Protein AF-X5P7L1-F1 (afdb_monomer)

Foldseek 3Di:
DDPPPPDPDCDLVNCVVPDPDPDDQLLSLLVVLLVVVLVVLVVQLPCWAAPDPPDPDTHTPDDDQVNLLSVLLSVQVCCLRVLQSNLLSLLSPQLCVVLVFPQDDPVLSVVLSVLSSVLSSLQSLLLVQPHPHDPVSLVSNLVSLLSNLVSLVSSLCRSVCSCPVVVVCCVVALLNVLSNQLSVLSNVLSVVRSVCSPNVNVVVCHPDCNVVLSVLSSVLRHRVSSVVSSCQVVVCVVVVHPHDPDSVVSVVVSVCSVVVSD

pLDDT: mean 95.03, std 10.91, range [36.88, 98.81]

Secondary structure (DSSP, 8-state):
-------S---HHHHHHT-SSSSPPHHHHHHHHHHHHHHHHHHHHT-EEESSSSSS-EEES--HHHHHHHHHHHHHHIIIIIIIIHHHHHHHHHHHHHHT---S-HHHHHHHHHHHHHHGGG-GGGGSTTSSS-HHHHHHHHHHHHHHHHHHHHHHHHHHHTTTT-TTHHHH-HHHHHHHHHHHHHHHHHHHHHHHTSHHHHHHHTTSHHHHHHHHIIIIIIIIHHHHHHHHHHHHHHTT-SS-S-HHHHHHHHHHHHHHH-

Solvent-accessible surface area (backbone atoms only — not comparable to full-atom values): 13832 Å² total; per-residue (Å²): 138,81,83,78,84,79,69,94,75,76,49,70,69,55,51,63,70,69,50,87,61,92,70,80,57,69,30,54,54,26,39,51,51,18,54,56,49,50,54,54,39,52,57,63,60,63,41,50,51,68,78,40,97,88,54,90,53,59,42,66,73,55,58,71,57,59,31,53,49,45,49,26,35,31,54,46,35,42,47,46,23,60,57,38,29,33,46,48,16,47,47,61,51,46,51,32,61,74,64,71,34,67,72,56,44,68,69,51,55,50,56,19,47,56,47,38,70,60,32,49,65,48,28,18,33,37,82,39,60,96,48,89,48,57,67,68,56,27,51,46,4,21,54,30,28,48,61,38,26,60,29,48,42,38,53,32,49,38,59,57,51,26,38,64,98,48,62,71,42,52,80,77,32,48,51,55,36,28,37,52,48,8,40,49,26,38,42,49,33,44,46,48,49,27,52,46,21,36,61,81,47,24,78,66,36,62,99,38,68,56,53,54,50,48,51,44,37,31,47,50,33,16,47,43,28,37,48,51,24,41,46,66,61,44,50,25,61,78,69,76,38,99,58,67,95,54,66,67,57,46,41,48,49,44,51,55,53,52,65,71,70,107

Sequence (262 aa):
MGRHDQRPDDAVGRLILKRKEPHIYVANWFYLSFIVTIAMLHVINNLSMPASFLGSKSYSAFSGVQDALTQWWYGHNAVGFFLTAGFLGMMYYFVPKQANRPVYSYRLSIVHFWAIIFLYIWAGPHHLHYTALPDWAQTLGMVFSIMLWMPSWGGMINGLMTLSGAWDKLRTDPIIRMMVMAIAFYGMSTFEGPMMSIKTVNSLSHYTDWTIGHVHSGALGWVGMISFGAIYFMVPRLWNRERLYSLRLVTWHFWLATLGIV

Nearest PDB structures (foldseek):
  6xkw-assembly1_n  TM=9.893E-01  e=9.886E-26  Rhodobacter capsulatus SB 1003
  3mk7-assembly3_G  TM=1.001E+00  e=2.418E-24  Stutzerimonas stutzeri
  8snh-assembly1_E  TM=9.955E-01  e=3.770E-24  Pseudomonas aeruginosa
  1fft-assembly2_F  TM=7.453E-01  e=4.294E-04  Escherichia coli
  8pw6-assembly1_n  TM=7.825E-01  e=8.048E-03  Mus musculus

Structure (mmCIF, N/CA/C/O backbone):
data_AF-X5P7L1-F1
#
_entry.id   AF-X5P7L1-F1
#
loop_
_atom_site.group_PDB
_atom_site.id
_atom_site.type_symbol
_atom_site.label_atom_id
_atom_site.label_alt_id
_atom_site.label_comp_id
_atom_site.label_asym_id
_atom_site.label_entity_id
_atom_site.label_seq_id
_atom_site.pdbx_PDB_ins_code
_atom_site.Cartn_x
_atom_site.Cartn_y
_atom_site.Cartn_z
_atom_site.occupancy
_atom_site.B_iso_or_equiv
_atom_site.auth_seq_id
_atom_site.auth_comp_id
_atom_site.auth_asym_id
_atom_site.auth_atom_id
_atom_site.pdbx_PDB_model_num
ATOM 1 N N . MET A 1 1 ? -31.320 -30.018 16.510 1.00 38.09 1 MET A N 1
ATOM 2 C CA . MET A 1 1 ? -29.922 -30.342 16.142 1.00 38.09 1 MET A CA 1
ATOM 3 C C . MET A 1 1 ? -29.737 -30.010 14.660 1.00 38.09 1 MET A C 1
ATOM 5 O O . MET A 1 1 ? -29.915 -30.866 13.808 1.00 38.09 1 MET A O 1
ATOM 9 N N . GLY A 1 2 ? -29.516 -28.735 14.328 1.00 36.88 2 GLY A N 1
ATOM 10 C CA . GLY A 1 2 ? -29.306 -28.303 12.942 1.00 36.88 2 GLY A CA 1
ATOM 11 C C . GLY A 1 2 ? -27.814 -28.293 12.641 1.00 36.88 2 GLY A C 1
ATOM 12 O O . GLY A 1 2 ? -27.107 -27.420 13.135 1.00 36.88 2 GLY A O 1
ATOM 13 N N . ARG A 1 3 ? -27.323 -29.280 11.885 1.00 41.91 3 ARG A N 1
ATOM 14 C CA . ARG A 1 3 ? -25.953 -29.266 11.357 1.00 41.91 3 ARG A CA 1
ATOM 15 C C . ARG A 1 3 ? -25.841 -28.098 10.376 1.00 41.91 3 ARG A C 1
ATOM 17 O O . ARG A 1 3 ? -26.341 -28.180 9.260 1.00 41.91 3 ARG A O 1
ATOM 24 N N . HIS A 1 4 ? -25.204 -27.012 10.805 1.00 45.00 4 HIS A N 1
ATOM 25 C CA . HIS A 1 4 ? -24.670 -26.023 9.880 1.00 45.00 4 HIS A CA 1
ATOM 26 C C . HIS A 1 4 ? -23.552 -26.697 9.082 1.00 45.00 4 HIS A C 1
ATOM 28 O O . HIS A 1 4 ? -22.494 -27.008 9.621 1.00 45.00 4 HIS A O 1
ATOM 34 N N . ASP A 1 5 ? -23.837 -26.952 7.809 1.00 42.31 5 ASP A N 1
ATOM 35 C CA . ASP A 1 5 ? -22.901 -27.393 6.778 1.00 42.31 5 ASP A CA 1
ATOM 36 C C . ASP A 1 5 ? -21.859 -26.278 6.551 1.00 42.31 5 ASP A C 1
ATOM 38 O O . ASP A 1 5 ? -21.996 -25.436 5.662 1.00 42.31 5 ASP A O 1
ATOM 42 N N . GLN A 1 6 ? -20.861 -26.186 7.437 1.00 44.69 6 GLN A N 1
ATOM 43 C CA . GLN A 1 6 ? -19.682 -25.342 7.250 1.00 44.69 6 GLN A CA 1
ATOM 44 C C . GLN A 1 6 ? -18.775 -26.033 6.232 1.00 44.69 6 GLN A C 1
ATOM 46 O O . GLN A 1 6 ? -17.893 -26.809 6.593 1.00 44.69 6 GLN A O 1
ATOM 51 N N . ARG A 1 7 ? -19.022 -25.786 4.943 1.00 50.12 7 ARG A N 1
ATOM 52 C CA . ARG A 1 7 ? -18.074 -26.194 3.901 1.00 50.12 7 ARG A CA 1
ATOM 53 C C . ARG A 1 7 ? -16.811 -25.328 3.976 1.00 50.12 7 ARG A C 1
ATOM 55 O O . ARG A 1 7 ? -16.951 -24.122 4.177 1.00 50.12 7 ARG A O 1
ATOM 62 N N . PRO A 1 8 ? -15.607 -25.890 3.768 1.00 45.25 8 PRO A N 1
ATOM 63 C CA . PRO A 1 8 ? -14.342 -25.189 4.011 1.00 45.25 8 PRO A CA 1
ATOM 64 C C . PRO A 1 8 ? -13.944 -24.156 2.935 1.00 45.25 8 PRO A C 1
ATOM 66 O O . PRO A 1 8 ? -12.885 -23.547 3.048 1.00 45.25 8 PRO A O 1
ATOM 69 N N . ASP A 1 9 ? -14.782 -23.909 1.920 1.00 46.66 9 ASP A N 1
ATOM 70 C CA . ASP A 1 9 ? -14.342 -23.303 0.650 1.00 46.66 9 ASP A CA 1
ATOM 71 C C . ASP A 1 9 ? -15.039 -21.968 0.322 1.00 46.66 9 ASP A C 1
ATOM 73 O O . ASP A 1 9 ? -15.341 -21.659 -0.837 1.00 46.66 9 ASP A O 1
ATOM 77 N N . ASP A 1 10 ? -15.369 -21.153 1.324 1.00 51.38 10 ASP A N 1
ATOM 78 C CA . ASP A 1 10 ? -16.004 -19.856 1.076 1.00 51.38 10 ASP A CA 1
ATOM 79 C C . ASP A 1 10 ? -14.951 -18.796 0.694 1.00 51.38 10 ASP A C 1
ATOM 81 O O . ASP A 1 10 ? -14.545 -17.953 1.492 1.00 51.38 10 ASP A O 1
ATOM 85 N N . ALA A 1 11 ? -14.520 -18.826 -0.571 1.00 66.81 11 ALA A N 1
ATOM 86 C CA . ALA A 1 11 ? -13.716 -17.767 -1.177 1.00 66.81 11 ALA A CA 1
ATOM 87 C C . ALA A 1 11 ? -14.389 -16.386 -1.012 1.00 66.81 11 ALA A C 1
ATOM 89 O O . ALA A 1 11 ? -15.618 -16.270 -1.054 1.00 66.81 11 ALA A O 1
ATOM 90 N N . VAL A 1 12 ? -13.591 -15.317 -0.890 1.00 75.06 12 VAL A N 1
ATOM 91 C CA . VAL A 1 12 ? -14.055 -13.934 -0.630 1.00 75.06 12 VAL A CA 1
ATOM 92 C C . VAL A 1 12 ? -15.189 -13.489 -1.569 1.00 75.06 12 VAL A C 1
ATOM 94 O O . VAL A 1 12 ? -16.154 -12.867 -1.125 1.00 75.06 12 VAL A O 1
ATOM 97 N N . GLY A 1 13 ? -15.143 -13.868 -2.851 1.00 67.94 13 GLY A N 1
ATOM 98 C CA . GLY A 1 13 ? -16.215 -13.566 -3.807 1.00 67.94 13 GLY A CA 1
ATOM 99 C C . GLY A 1 13 ? -17.566 -14.185 -3.424 1.00 67.94 13 GLY A C 1
ATOM 100 O O . GLY A 1 13 ? -18.604 -13.532 -3.516 1.00 67.94 13 GLY A O 1
ATOM 101 N N . ARG A 1 14 ? -17.568 -15.415 -2.900 1.00 75.00 14 ARG A N 1
ATOM 102 C CA . ARG A 1 14 ? -18.784 -16.111 -2.454 1.00 75.00 14 ARG A CA 1
ATOM 103 C C . ARG A 1 14 ? -19.369 -15.485 -1.189 1.00 75.00 14 ARG A C 1
ATOM 105 O O . ARG A 1 14 ? -20.590 -15.383 -1.077 1.00 75.00 14 ARG A O 1
ATOM 112 N N . LEU A 1 15 ? -18.514 -15.017 -0.277 1.00 79.00 15 LEU A N 1
ATOM 113 C CA . LEU A 1 15 ? -18.919 -14.245 0.904 1.00 79.00 15 LEU A CA 1
ATOM 114 C C . LEU A 1 15 ? -19.629 -12.938 0.513 1.00 79.00 15 LEU A C 1
ATOM 116 O O . LEU A 1 15 ? -20.666 -12.612 1.089 1.00 79.00 15 LEU A O 1
ATOM 120 N N . ILE A 1 16 ? -19.129 -12.225 -0.502 1.00 81.62 16 ILE A N 1
ATOM 121 C CA . ILE A 1 16 ? -19.756 -10.989 -1.008 1.00 81.62 16 ILE A CA 1
ATOM 122 C C . ILE A 1 16 ? -21.105 -11.272 -1.691 1.00 81.62 16 ILE A C 1
ATOM 124 O O . ILE A 1 16 ? -22.041 -10.478 -1.564 1.00 81.62 16 ILE A O 1
ATOM 128 N N . LEU A 1 17 ? -21.236 -12.398 -2.397 1.00 85.56 17 LEU A N 1
ATOM 129 C CA . LEU A 1 17 ? -22.487 -12.791 -3.058 1.00 85.56 17 LEU A CA 1
ATOM 130 C C . LEU A 1 17 ? -23.574 -13.222 -2.064 1.00 85.56 17 LEU A C 1
ATOM 132 O O . LEU A 1 17 ? -24.740 -12.901 -2.265 1.00 85.56 17 LEU A O 1
ATOM 136 N N . LYS A 1 18 ? -23.198 -13.895 -0.971 1.00 89.88 18 LYS A N 1
ATOM 137 C CA . LYS A 1 18 ? -24.114 -14.324 0.103 1.00 89.88 18 LYS A CA 1
ATOM 138 C C . LYS A 1 18 ? -24.379 -13.238 1.161 1.00 89.88 18 LYS A C 1
ATOM 140 O O . LYS A 1 18 ? -24.909 -13.541 2.232 1.00 89.88 18 LYS A O 1
ATOM 145 N N . ARG A 1 19 ? -23.967 -11.989 0.919 1.00 91.88 19 ARG A N 1
ATOM 146 C CA . ARG A 1 19 ? -24.128 -10.894 1.887 1.00 91.88 19 ARG A CA 1
ATOM 147 C C . ARG A 1 19 ? -25.607 -10.623 2.186 1.00 91.88 19 ARG A C 1
ATOM 149 O O . ARG A 1 19 ? -26.465 -10.806 1.330 1.00 91.88 19 ARG A O 1
ATOM 156 N N . LYS A 1 20 ? -25.883 -10.136 3.398 1.00 92.31 20 LYS A N 1
ATOM 157 C CA . LYS A 1 20 ? -27.229 -9.709 3.815 1.00 92.31 20 LYS A CA 1
ATOM 158 C C . LYS A 1 20 ? -27.522 -8.253 3.452 1.00 92.31 20 LYS A C 1
ATOM 160 O O . LYS A 1 20 ? -28.638 -7.932 3.072 1.00 92.31 20 LYS A O 1
ATOM 165 N N . GLU A 1 21 ? -26.512 -7.392 3.558 1.00 93.50 21 GLU A N 1
ATOM 166 C CA . GLU A 1 21 ? -26.641 -5.971 3.242 1.00 93.50 21 GLU A CA 1
ATOM 167 C C . GLU A 1 21 ? -26.580 -5.732 1.728 1.00 93.50 21 GLU A C 1
ATOM 169 O O . GLU A 1 21 ? -25.685 -6.265 1.065 1.00 93.50 21 GLU A O 1
ATOM 174 N N . PRO A 1 22 ? -27.465 -4.900 1.152 1.00 91.38 22 PRO A N 1
ATOM 175 C CA . PRO A 1 22 ? -27.462 -4.646 -0.286 1.00 91.38 22 PRO A CA 1
ATOM 176 C C . PRO A 1 22 ? -26.163 -3.968 -0.739 1.00 91.38 22 PRO A C 1
ATOM 178 O O . PRO A 1 22 ? -25.644 -4.281 -1.814 1.00 91.38 22 PRO A O 1
ATOM 181 N N . HIS A 1 23 ? -25.584 -3.107 0.103 1.00 93.00 23 HIS A N 1
ATOM 182 C CA . HIS A 1 23 ? -24.345 -2.392 -0.187 1.00 93.00 23 HIS A CA 1
ATOM 183 C C . HIS A 1 23 ? -23.100 -3.193 0.208 1.00 93.00 23 HIS A C 1
ATOM 185 O O . HIS A 1 23 ? -23.030 -3.809 1.269 1.00 93.00 23 HIS A O 1
ATOM 191 N N . ILE A 1 24 ? -22.077 -3.137 -0.645 1.00 95.38 24 ILE A N 1
ATOM 192 C CA . ILE A 1 24 ? -20.752 -3.687 -0.353 1.00 95.38 24 ILE A CA 1
ATOM 193 C C . ILE A 1 24 ? -19.923 -2.585 0.300 1.00 95.38 24 ILE A C 1
ATOM 195 O O . ILE A 1 24 ? -19.767 -1.508 -0.271 1.00 95.38 24 ILE A O 1
ATOM 199 N N . TYR A 1 25 ? -19.381 -2.862 1.483 1.00 96.69 25 TYR A N 1
ATOM 200 C CA . TYR A 1 25 ? -18.539 -1.912 2.201 1.00 96.69 25 TYR A CA 1
ATOM 201 C C . TYR A 1 25 ? -17.217 -1.641 1.465 1.00 96.69 25 TYR A C 1
ATOM 203 O O . TYR A 1 25 ? -16.644 -2.548 0.864 1.00 96.69 25 TYR A O 1
ATOM 211 N N . VAL A 1 26 ? -16.705 -0.411 1.570 1.00 96.94 26 VAL A N 1
ATOM 212 C CA . VAL A 1 26 ? -15.512 0.071 0.844 1.00 96.94 26 VAL A CA 1
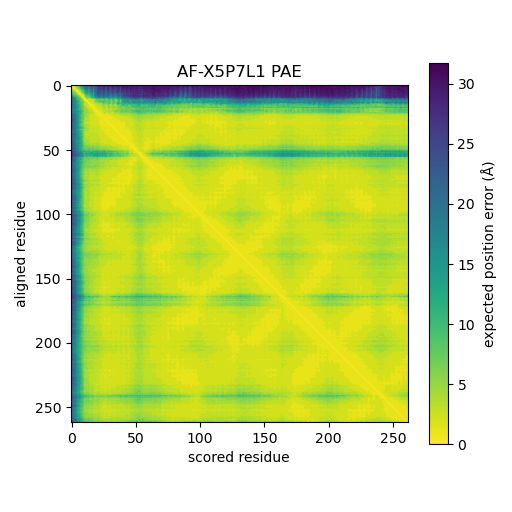ATOM 213 C C . VAL A 1 26 ? -14.278 -0.796 1.108 1.00 96.94 26 VAL A C 1
ATOM 215 O O . VAL A 1 26 ? -13.505 -1.049 0.188 1.00 96.94 26 VAL A O 1
ATOM 218 N N . ALA A 1 27 ? -14.117 -1.332 2.324 1.00 97.31 27 ALA A N 1
ATOM 219 C CA . ALA A 1 27 ? -13.021 -2.259 2.620 1.00 97.31 27 ALA A CA 1
ATOM 220 C C . ALA A 1 27 ? -12.995 -3.462 1.659 1.00 97.31 27 ALA A C 1
ATOM 222 O O . ALA A 1 27 ? -11.931 -3.889 1.219 1.00 97.31 27 ALA A O 1
ATOM 223 N N . ASN A 1 28 ? -14.169 -3.973 1.279 1.00 97.56 28 ASN A N 1
ATOM 224 C CA . ASN A 1 28 ? -14.283 -5.099 0.357 1.00 97.56 28 ASN A CA 1
ATOM 225 C C . ASN A 1 28 ? -14.001 -4.695 -1.091 1.00 97.56 28 ASN A C 1
ATOM 227 O O . ASN A 1 28 ? -13.605 -5.554 -1.871 1.00 97.56 28 ASN A O 1
ATOM 231 N N . TRP A 1 29 ? -14.169 -3.421 -1.463 1.00 97.88 29 TRP A N 1
ATOM 232 C CA . TRP A 1 29 ? -13.753 -2.936 -2.783 1.00 97.88 29 TRP A CA 1
ATOM 233 C C . TRP A 1 29 ? -12.235 -3.052 -2.918 1.00 97.88 29 TRP A C 1
ATOM 235 O O . TRP A 1 29 ? -11.736 -3.620 -3.888 1.00 97.88 29 TRP A O 1
ATOM 245 N N . PHE A 1 30 ? -11.513 -2.600 -1.891 1.00 98.31 30 PHE A N 1
ATOM 246 C CA . PHE A 1 30 ? -10.062 -2.718 -1.806 1.00 98.31 30 PHE A CA 1
ATOM 247 C C . PHE A 1 30 ? -9.591 -4.175 -1.774 1.00 98.31 30 PHE A C 1
ATOM 249 O O . PHE A 1 30 ? -8.719 -4.528 -2.562 1.00 98.31 30 PHE A O 1
ATOM 256 N N . TYR A 1 31 ? -10.193 -5.037 -0.943 1.00 97.75 31 TYR A N 1
ATOM 257 C CA . TYR A 1 31 ? -9.839 -6.462 -0.923 1.00 97.75 31 TYR A CA 1
ATOM 258 C C . TYR A 1 31 ? -10.113 -7.161 -2.257 1.00 97.75 31 TYR A C 1
ATOM 260 O O . TYR A 1 31 ? -9.279 -7.935 -2.717 1.00 97.75 31 TYR A O 1
ATOM 268 N N . LEU A 1 32 ? -11.254 -6.893 -2.898 1.00 96.56 32 LEU A N 1
ATOM 269 C CA . LEU A 1 32 ? -11.579 -7.502 -4.186 1.00 96.56 32 LEU A CA 1
ATOM 270 C C . LEU A 1 32 ? -10.598 -7.053 -5.272 1.00 96.56 32 LEU A C 1
ATOM 272 O O . LEU A 1 32 ? -10.100 -7.884 -6.028 1.00 96.56 32 LEU A O 1
ATOM 276 N N . SER A 1 33 ? -10.293 -5.755 -5.319 1.00 97.50 33 SER A N 1
ATOM 277 C CA . SER A 1 33 ? -9.323 -5.205 -6.263 1.00 97.50 33 SER A CA 1
ATOM 278 C C . SER A 1 33 ? -7.926 -5.786 -6.042 1.00 97.50 33 SER A C 1
ATOM 280 O O . SER A 1 33 ? -7.289 -6.223 -6.995 1.00 97.50 33 SER A O 1
ATOM 282 N N . PHE A 1 34 ? -7.493 -5.883 -4.783 1.00 96.31 34 PHE A N 1
ATOM 283 C CA . PHE A 1 34 ? -6.262 -6.563 -4.392 1.00 96.31 34 PHE A CA 1
ATOM 284 C C . PHE A 1 34 ? -6.200 -7.997 -4.941 1.00 96.31 34 PHE A C 1
ATOM 286 O O . PHE A 1 34 ? -5.245 -8.341 -5.635 1.00 96.31 34 PHE A O 1
ATOM 293 N N . ILE A 1 35 ? -7.222 -8.814 -4.667 1.00 96.94 35 ILE A N 1
ATOM 294 C CA . ILE A 1 35 ? -7.249 -10.234 -5.048 1.00 96.94 35 ILE A CA 1
ATOM 295 C C . ILE A 1 35 ? -7.179 -10.392 -6.569 1.00 96.94 35 ILE A C 1
ATOM 297 O O . ILE A 1 35 ? -6.364 -11.166 -7.072 1.00 96.94 35 ILE A O 1
ATOM 301 N N . VAL A 1 36 ? -8.026 -9.662 -7.300 1.00 96.88 36 VAL A N 1
ATOM 302 C CA . VAL A 1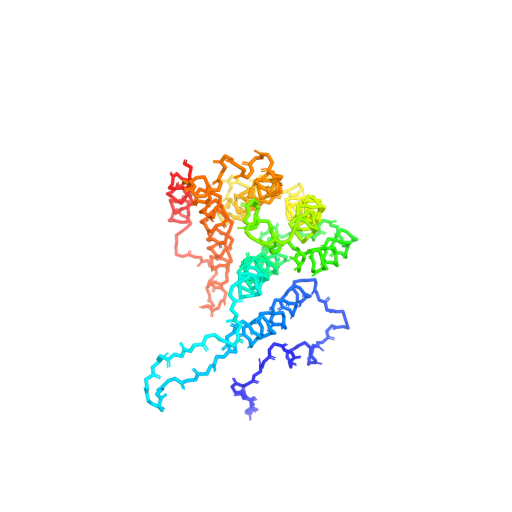 36 ? -8.120 -9.778 -8.763 1.00 96.88 36 VAL A CA 1
ATOM 303 C C . VAL A 1 36 ? -6.827 -9.319 -9.424 1.00 96.88 36 VAL A C 1
ATOM 305 O O . VAL A 1 36 ? -6.274 -10.038 -10.258 1.00 96.88 36 VAL A O 1
ATOM 308 N N . THR A 1 37 ? -6.319 -8.150 -9.036 1.00 98.00 37 THR A N 1
ATOM 309 C CA . THR A 1 37 ? -5.116 -7.602 -9.655 1.00 98.00 37 THR A CA 1
ATOM 310 C C . THR A 1 37 ? -3.904 -8.469 -9.345 1.00 98.00 37 THR A C 1
ATOM 312 O O . THR A 1 37 ? -3.182 -8.817 -10.269 1.00 98.00 37 THR A O 1
ATOM 315 N N . ILE A 1 38 ? -3.693 -8.905 -8.098 1.00 98.12 38 ILE A N 1
ATOM 316 C CA . ILE A 1 38 ? -2.534 -9.748 -7.759 1.00 98.12 38 ILE A CA 1
ATOM 317 C C . ILE A 1 38 ? -2.559 -11.080 -8.507 1.00 98.12 38 ILE A C 1
ATOM 319 O O . ILE A 1 38 ? -1.512 -11.512 -8.983 1.00 98.12 38 ILE A O 1
ATOM 323 N N . ALA A 1 39 ? -3.730 -11.699 -8.677 1.00 98.06 39 ALA A N 1
ATOM 324 C CA . ALA A 1 39 ? -3.846 -12.906 -9.489 1.00 98.06 39 ALA A CA 1
ATOM 325 C C . ALA A 1 39 ? -3.411 -12.655 -10.945 1.00 98.06 39 ALA A C 1
ATOM 327 O O . ALA A 1 39 ? -2.604 -13.411 -11.483 1.00 98.06 39 ALA A O 1
ATOM 328 N N . MET A 1 40 ? -3.886 -11.567 -11.560 1.00 98.12 40 MET A N 1
ATOM 329 C CA . MET A 1 40 ? -3.498 -11.176 -12.921 1.00 98.12 40 MET A CA 1
ATOM 330 C C . MET A 1 40 ? -1.991 -10.893 -13.030 1.00 98.12 40 MET A C 1
ATOM 332 O O . MET A 1 40 ? -1.328 -11.421 -13.922 1.00 98.12 40 MET A O 1
ATOM 336 N N . LEU A 1 41 ? -1.454 -10.080 -12.116 1.00 98.19 41 LEU A N 1
ATOM 337 C CA . LEU A 1 41 ? -0.039 -9.714 -12.069 1.00 98.19 41 LEU A CA 1
ATOM 338 C C . LEU A 1 41 ? 0.841 -10.961 -11.954 1.00 98.19 41 LEU A C 1
ATOM 340 O O . LEU A 1 41 ? 1.792 -11.115 -12.716 1.00 98.19 41 LEU A O 1
ATOM 344 N N . HIS A 1 42 ? 0.505 -11.854 -11.019 1.00 98.25 42 HIS A N 1
ATOM 345 C CA . HIS A 1 42 ? 1.262 -13.072 -10.760 1.00 98.25 42 HIS A CA 1
ATOM 346 C C . HIS A 1 42 ? 1.297 -13.991 -11.979 1.00 98.25 42 HIS A C 1
ATOM 348 O O . HIS A 1 42 ? 2.362 -14.481 -12.338 1.00 98.25 42 HIS A O 1
ATOM 354 N N . VAL A 1 43 ? 0.156 -14.191 -12.647 1.00 98.25 43 VAL A N 1
ATOM 355 C CA . VAL A 1 43 ? 0.097 -15.033 -13.850 1.00 98.25 43 VAL A CA 1
ATOM 356 C C . VAL A 1 43 ? 0.962 -14.456 -14.966 1.00 98.25 43 VAL A C 1
ATOM 358 O O . VAL A 1 43 ? 1.745 -15.195 -15.551 1.00 98.25 43 VAL A O 1
ATOM 361 N N . ILE A 1 44 ? 0.845 -13.156 -15.252 1.00 98.25 44 ILE A N 1
ATOM 362 C CA . ILE A 1 44 ? 1.545 -12.529 -16.382 1.00 98.25 44 ILE A CA 1
ATOM 363 C C . ILE A 1 44 ? 3.053 -12.468 -16.137 1.00 98.25 44 ILE A C 1
ATOM 365 O O . ILE A 1 44 ? 3.822 -12.867 -17.007 1.00 98.25 44 ILE A O 1
ATOM 369 N N . ASN A 1 45 ? 3.487 -12.006 -14.963 1.00 98.38 45 ASN A N 1
ATOM 370 C CA . ASN A 1 45 ? 4.912 -11.848 -14.671 1.00 98.38 45 ASN A CA 1
ATOM 371 C C . ASN A 1 45 ? 5.658 -13.183 -14.605 1.00 98.38 45 ASN A C 1
ATOM 373 O O . ASN A 1 45 ? 6.843 -13.249 -14.914 1.00 98.38 45 ASN A O 1
ATOM 377 N N . ASN A 1 46 ? 4.968 -14.251 -14.204 1.00 97.94 46 ASN A N 1
ATOM 378 C CA . ASN A 1 46 ? 5.583 -15.557 -14.001 1.00 97.94 46 ASN A CA 1
ATOM 379 C C . ASN A 1 46 ? 5.452 -16.480 -15.225 1.00 97.94 46 ASN A C 1
ATOM 381 O O . ASN A 1 46 ? 5.825 -17.656 -15.138 1.00 97.94 46 ASN A O 1
ATOM 385 N N . LEU A 1 47 ? 4.966 -15.970 -16.367 1.00 97.94 47 LEU A N 1
ATOM 386 C CA . LEU A 1 47 ? 5.034 -16.686 -17.640 1.00 97.94 47 LEU A CA 1
ATOM 387 C C . LEU A 1 47 ? 6.496 -17.023 -17.936 1.00 97.94 47 LEU A C 1
ATOM 389 O O . LEU A 1 47 ? 7.330 -16.148 -18.156 1.00 97.94 47 LEU A O 1
ATOM 393 N N . SER A 1 48 ? 6.815 -18.311 -17.900 1.00 97.19 48 SER A N 1
ATOM 394 C CA . SER A 1 48 ? 8.178 -18.796 -18.061 1.00 97.19 48 SER A CA 1
ATOM 395 C C . SER A 1 48 ? 8.184 -20.200 -18.650 1.00 97.19 48 SER A C 1
ATOM 397 O O . SER A 1 48 ? 7.259 -20.982 -18.433 1.00 97.19 48 SER A O 1
ATOM 399 N N . MET A 1 49 ? 9.234 -20.515 -19.406 1.00 96.88 49 MET A N 1
ATOM 400 C CA . MET A 1 49 ? 9.463 -21.842 -19.969 1.00 96.88 49 MET A CA 1
ATOM 401 C C . MET A 1 49 ? 10.278 -22.679 -18.976 1.00 96.88 49 MET A C 1
ATOM 403 O O . MET A 1 49 ? 11.426 -22.315 -18.687 1.00 96.88 49 MET A O 1
ATOM 407 N N . PRO A 1 50 ? 9.730 -23.782 -18.430 1.00 96.56 50 PRO A N 1
ATOM 408 C CA . PRO A 1 50 ? 10.474 -24.668 -17.542 1.00 96.56 50 PRO A CA 1
ATOM 409 C C . PRO A 1 50 ? 11.658 -25.304 -18.274 1.00 96.56 50 PRO A C 1
ATOM 411 O O . PRO A 1 50 ? 11.503 -25.860 -19.359 1.00 96.56 50 PRO A O 1
ATOM 414 N N . ALA A 1 51 ? 12.841 -25.248 -17.666 1.00 96.19 51 ALA A N 1
ATOM 415 C CA . ALA A 1 51 ? 14.052 -25.880 -18.193 1.00 96.19 51 ALA A CA 1
ATOM 416 C C . ALA A 1 51 ? 14.204 -27.341 -17.727 1.00 96.19 51 ALA A C 1
ATOM 418 O O . ALA A 1 51 ? 15.095 -28.055 -18.179 1.00 96.19 51 ALA A O 1
ATOM 419 N N . SER A 1 52 ? 13.363 -27.776 -16.786 1.00 94.00 52 SER A N 1
ATOM 420 C CA . SER A 1 52 ? 13.341 -29.123 -16.221 1.00 94.00 52 SER A CA 1
ATOM 421 C C . SER A 1 52 ? 11.914 -29.502 -15.828 1.00 94.00 52 SER A C 1
ATOM 423 O O . SER A 1 52 ? 11.141 -28.643 -15.414 1.00 94.00 52 SER A O 1
ATOM 425 N N . PHE A 1 53 ? 11.573 -30.790 -15.925 1.00 89.25 53 PHE A N 1
ATOM 426 C CA . PHE A 1 53 ? 10.258 -31.313 -15.532 1.00 89.25 53 PHE A CA 1
ATOM 427 C C . PHE A 1 53 ? 10.023 -31.301 -14.016 1.00 89.25 53 PHE A C 1
ATOM 429 O O . PHE A 1 53 ? 8.884 -31.183 -13.578 1.00 89.25 53 PHE A O 1
ATOM 436 N N . LEU A 1 54 ? 11.086 -31.451 -13.220 1.00 93.69 54 LEU A N 1
ATOM 437 C CA . LEU A 1 54 ? 11.004 -31.559 -11.755 1.00 93.69 54 LEU A CA 1
ATOM 438 C C . LEU A 1 54 ? 11.784 -30.454 -11.027 1.00 93.69 54 LEU A C 1
ATOM 440 O O . LEU A 1 54 ? 11.673 -30.320 -9.811 1.00 93.69 54 LEU A O 1
ATOM 444 N N . GLY A 1 55 ? 12.596 -29.679 -11.749 1.00 91.50 55 GLY A N 1
ATOM 445 C CA . GLY A 1 55 ? 13.340 -28.554 -11.189 1.00 91.50 55 GLY A CA 1
ATOM 446 C C . GLY A 1 55 ? 12.529 -27.259 -11.191 1.00 91.50 55 GLY A C 1
ATOM 447 O O . GLY A 1 55 ? 11.660 -27.058 -12.029 1.00 91.50 55 GLY A O 1
ATOM 448 N N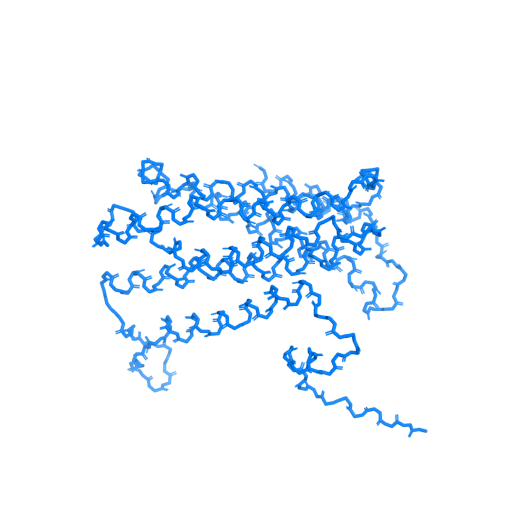 . SER A 1 56 ? 12.874 -26.331 -10.299 1.00 93.44 56 SER A N 1
ATOM 449 C CA . SER A 1 56 ? 12.296 -24.977 -10.269 1.00 93.44 56 SER A CA 1
ATOM 450 C C . SER A 1 56 ? 12.895 -24.028 -11.312 1.00 93.44 56 SER A C 1
ATOM 452 O O . SER A 1 56 ? 12.481 -22.874 -11.412 1.00 93.44 56 SER A O 1
ATOM 454 N N . LYS A 1 57 ? 13.899 -24.475 -12.079 1.00 95.56 57 LYS A N 1
ATOM 455 C CA . LYS A 1 57 ? 14.557 -23.629 -13.072 1.00 95.56 57 LYS A CA 1
ATOM 456 C C . LYS A 1 57 ? 13.631 -23.405 -14.267 1.00 95.56 57 LYS A C 1
ATOM 458 O O . LYS A 1 57 ? 13.298 -24.345 -14.985 1.00 95.56 57 LYS A O 1
ATOM 463 N N . SER A 1 58 ? 13.304 -22.147 -14.520 1.00 96.94 58 SER A N 1
ATOM 464 C CA . SER A 1 58 ? 12.626 -21.683 -15.727 1.00 96.94 58 SER A CA 1
ATOM 465 C C . SER A 1 58 ? 13.307 -20.427 -16.278 1.00 96.94 58 SER A C 1
ATOM 467 O O . SER A 1 58 ? 14.171 -19.829 -15.622 1.00 96.94 58 SER A O 1
ATOM 469 N N . TYR A 1 59 ? 12.948 -20.059 -17.505 1.00 97.25 59 TYR A N 1
ATOM 470 C CA . TYR A 1 59 ? 13.373 -18.822 -18.160 1.00 97.25 59 TYR A CA 1
ATOM 471 C C . TYR A 1 59 ? 12.149 -17.957 -18.452 1.00 97.25 59 TYR A C 1
ATOM 473 O O . TYR A 1 59 ? 11.146 -18.489 -18.927 1.00 97.25 59 TYR A O 1
ATOM 481 N N . SER A 1 60 ? 12.226 -16.655 -18.153 1.00 97.88 60 SER A N 1
ATOM 482 C CA . SER A 1 60 ? 11.136 -15.701 -18.412 1.00 97.88 60 SER A CA 1
ATOM 483 C C . SER A 1 60 ? 10.672 -15.786 -19.868 1.00 97.88 60 SER A C 1
ATOM 485 O O . SER A 1 60 ? 11.482 -15.978 -20.777 1.00 97.88 60 SER A O 1
ATOM 487 N N . ALA A 1 61 ? 9.364 -15.651 -20.088 1.00 97.44 61 ALA A N 1
ATOM 488 C CA . ALA A 1 61 ? 8.794 -15.514 -21.425 1.00 97.44 61 ALA A CA 1
ATOM 489 C C . ALA A 1 61 ? 9.174 -14.174 -22.084 1.00 97.44 61 ALA A C 1
ATOM 491 O O . ALA A 1 61 ? 9.040 -14.029 -23.299 1.00 97.44 61 ALA A O 1
ATOM 492 N N . PHE A 1 62 ? 9.650 -13.204 -21.299 1.00 97.75 62 PHE A N 1
ATOM 493 C CA . PHE A 1 62 ? 10.088 -11.891 -21.761 1.00 97.75 62 PHE A CA 1
ATOM 494 C C . PHE A 1 62 ? 11.619 -11.771 -21.701 1.00 97.75 62 PHE A C 1
ATOM 496 O O . PHE A 1 62 ? 12.305 -12.566 -21.062 1.00 97.75 62 PHE A O 1
ATOM 503 N N . SER A 1 63 ? 12.180 -10.759 -22.371 1.00 98.06 63 SER A N 1
ATOM 504 C CA . SER A 1 63 ? 13.609 -10.432 -22.254 1.00 98.06 63 SER A CA 1
ATOM 505 C C . SER A 1 63 ? 13.879 -8.926 -22.331 1.00 98.06 63 SER A C 1
ATOM 507 O O . SER A 1 63 ? 13.040 -8.139 -22.784 1.00 98.06 63 SER A O 1
ATOM 509 N N . GLY A 1 64 ? 15.063 -8.517 -21.864 1.00 98.06 64 GLY A N 1
ATOM 510 C CA . GLY A 1 64 ? 15.558 -7.145 -21.959 1.00 98.06 64 GLY A CA 1
ATOM 511 C C . GLY A 1 64 ? 14.586 -6.111 -21.386 1.00 98.06 64 GLY A C 1
ATOM 512 O O . GLY A 1 64 ? 14.093 -6.237 -20.269 1.00 98.06 64 GLY A O 1
ATOM 513 N N . VAL A 1 65 ? 14.303 -5.073 -22.170 1.00 98.06 65 VAL A N 1
ATOM 514 C CA . VAL A 1 65 ? 13.451 -3.950 -21.757 1.00 98.06 65 VAL A CA 1
ATOM 515 C C . VAL A 1 65 ? 11.997 -4.365 -21.500 1.00 98.06 65 VAL A C 1
ATOM 517 O O . VAL A 1 65 ? 11.347 -3.801 -20.622 1.00 98.06 65 VAL A O 1
ATOM 520 N N . GLN A 1 66 ? 11.482 -5.348 -22.243 1.00 98.12 66 GLN A N 1
ATOM 521 C CA . GLN A 1 66 ? 10.119 -5.845 -22.041 1.00 98.12 66 GLN A CA 1
ATOM 522 C C . GLN A 1 66 ? 10.012 -6.619 -20.728 1.00 98.12 66 GLN A C 1
ATOM 524 O O . GLN A 1 66 ? 9.059 -6.412 -19.987 1.00 98.12 66 GLN A O 1
ATOM 529 N N . ASP A 1 67 ? 11.014 -7.444 -20.412 1.00 98.50 67 ASP A N 1
ATOM 530 C CA . ASP A 1 67 ? 11.080 -8.149 -19.127 1.00 98.50 67 ASP A CA 1
ATOM 531 C C . ASP A 1 67 ? 11.189 -7.156 -17.971 1.00 98.50 67 ASP A C 1
ATOM 533 O O . ASP A 1 67 ? 10.426 -7.242 -17.019 1.00 98.50 67 ASP A O 1
ATOM 537 N N . ALA A 1 68 ? 12.040 -6.131 -18.099 1.00 98.56 68 ALA A N 1
ATOM 538 C CA . ALA A 1 68 ? 12.151 -5.069 -17.102 1.00 98.56 68 ALA A CA 1
ATOM 539 C C . ALA A 1 68 ? 10.814 -4.339 -16.871 1.00 98.56 68 ALA A C 1
ATOM 541 O O . ALA A 1 68 ? 10.430 -4.103 -15.722 1.00 98.56 68 ALA A O 1
ATOM 542 N N . LEU A 1 69 ? 10.092 -3.997 -17.945 1.00 98.56 69 LEU A N 1
ATOM 543 C CA . LEU A 1 69 ? 8.793 -3.333 -17.847 1.00 98.56 69 LEU A CA 1
ATOM 544 C C . LEU A 1 69 ? 7.747 -4.236 -17.188 1.00 98.56 69 LEU A C 1
ATOM 546 O O . LEU A 1 69 ? 7.069 -3.781 -16.270 1.00 98.56 69 LEU A O 1
ATOM 550 N N . THR A 1 70 ? 7.628 -5.497 -17.615 1.00 98.44 70 THR A N 1
ATOM 551 C CA . THR A 1 70 ? 6.702 -6.467 -17.008 1.00 98.44 70 THR A CA 1
ATOM 552 C C . THR A 1 70 ? 7.041 -6.698 -15.536 1.00 98.44 70 THR A C 1
ATOM 554 O O . THR A 1 70 ? 6.149 -6.648 -14.689 1.00 98.44 70 THR A O 1
ATOM 557 N N . GLN A 1 71 ? 8.332 -6.831 -15.220 1.00 98.69 71 GLN A N 1
ATOM 558 C CA . GLN A 1 71 ? 8.852 -7.025 -13.869 1.00 98.69 71 GLN A CA 1
ATOM 559 C C . GLN A 1 71 ? 8.494 -5.871 -12.939 1.00 98.69 71 GLN A C 1
ATOM 561 O O . GLN A 1 71 ? 8.095 -6.113 -11.802 1.00 98.69 71 GLN A O 1
ATOM 566 N N . TRP A 1 72 ? 8.620 -4.618 -13.379 1.00 98.69 72 TRP A N 1
ATOM 567 C CA . TRP A 1 72 ? 8.295 -3.472 -12.526 1.00 98.69 72 TRP A CA 1
ATOM 568 C C . TRP A 1 72 ? 6.834 -3.054 -12.579 1.00 98.69 72 TRP A C 1
ATOM 570 O O . TRP A 1 72 ? 6.328 -2.513 -11.596 1.00 98.69 72 TRP A O 1
ATOM 580 N N . TRP A 1 73 ? 6.119 -3.383 -13.653 1.00 98.69 73 TRP A N 1
ATOM 581 C CA . TRP A 1 73 ? 4.662 -3.390 -13.636 1.00 98.69 73 TRP A CA 1
ATOM 582 C C . TRP A 1 73 ? 4.148 -4.363 -12.569 1.00 98.69 73 TRP A C 1
ATOM 584 O O . TRP A 1 73 ? 3.328 -3.974 -11.741 1.00 98.69 73 TRP A O 1
ATOM 594 N N . TYR A 1 74 ? 4.691 -5.579 -12.497 1.00 98.75 74 TYR A N 1
ATOM 595 C CA . TYR A 1 74 ? 4.408 -6.519 -11.417 1.00 98.75 74 TYR A CA 1
ATOM 596 C C . TYR A 1 74 ? 4.872 -5.997 -10.058 1.00 98.75 74 TYR A C 1
ATOM 598 O O . TYR A 1 74 ? 4.067 -5.898 -9.141 1.00 98.75 74 TYR A O 1
ATOM 606 N N . GLY A 1 75 ? 6.149 -5.646 -9.915 1.00 98.25 75 GLY A N 1
ATOM 607 C CA . GLY A 1 75 ? 6.766 -5.312 -8.632 1.00 98.25 75 GLY A CA 1
ATOM 608 C C . GLY A 1 75 ? 6.120 -4.103 -7.964 1.00 98.25 75 GLY A C 1
ATOM 609 O O . GLY A 1 75 ? 5.793 -4.151 -6.776 1.00 98.25 75 GLY A O 1
ATOM 610 N N . HIS A 1 76 ? 5.850 -3.046 -8.733 1.00 98.56 76 HIS A N 1
ATOM 611 C CA . HIS A 1 76 ? 5.167 -1.873 -8.204 1.00 98.56 76 HIS A CA 1
ATOM 612 C C . HIS A 1 76 ? 3.709 -2.175 -7.848 1.00 98.56 76 HIS A C 1
ATOM 614 O O . HIS A 1 76 ? 3.234 -1.808 -6.776 1.00 98.56 76 HIS A O 1
ATOM 620 N N . ASN A 1 77 ? 2.982 -2.895 -8.703 1.00 98.50 77 ASN A N 1
ATOM 621 C CA . ASN A 1 77 ? 1.593 -3.221 -8.397 1.00 98.50 77 ASN A CA 1
ATOM 622 C C . ASN A 1 77 ? 1.458 -4.323 -7.336 1.00 98.50 77 ASN A C 1
ATOM 624 O O . ASN A 1 77 ? 0.424 -4.402 -6.676 1.00 98.50 77 ASN A O 1
ATOM 628 N N . ALA A 1 78 ? 2.501 -5.110 -7.071 1.00 97.31 78 ALA A N 1
ATOM 629 C CA . ALA A 1 78 ? 2.565 -5.970 -5.901 1.00 97.31 78 ALA A CA 1
ATOM 630 C C . ALA A 1 78 ? 2.517 -5.109 -4.634 1.00 97.31 78 ALA A C 1
ATOM 632 O O . ALA A 1 78 ? 1.635 -5.306 -3.802 1.00 97.31 78 ALA A O 1
ATOM 633 N N . VAL A 1 79 ? 3.357 -4.075 -4.511 1.00 97.06 79 VAL A N 1
ATOM 634 C CA . VAL A 1 79 ? 3.257 -3.158 -3.360 1.00 97.06 79 VAL A CA 1
ATOM 635 C C . VAL A 1 79 ? 1.963 -2.327 -3.385 1.00 97.06 79 VAL A C 1
ATOM 637 O O . VAL A 1 79 ? 1.359 -2.087 -2.340 1.00 97.06 79 VAL A O 1
ATOM 640 N N . GLY A 1 80 ? 1.457 -1.967 -4.563 1.00 97.69 80 GLY A N 1
ATOM 641 C CA . GLY A 1 80 ? 0.225 -1.191 -4.715 1.00 97.69 80 GLY A CA 1
ATOM 642 C C . GLY A 1 80 ? -1.060 -1.911 -4.357 1.00 97.69 80 GLY A C 1
ATOM 643 O O . GLY A 1 80 ? -1.943 -1.354 -3.708 1.00 97.69 80 GLY A O 1
ATOM 644 N N . PHE A 1 81 ? -1.182 -3.173 -4.736 1.00 98.19 81 PHE A N 1
ATOM 645 C CA . PHE A 1 81 ? -2.399 -3.935 -4.505 1.00 98.19 81 PHE A CA 1
ATOM 646 C C . PHE A 1 81 ? -2.264 -4.830 -3.277 1.00 98.19 81 PHE A C 1
ATOM 648 O O . PHE A 1 81 ? -3.162 -4.838 -2.435 1.00 98.19 81 PHE A O 1
ATOM 655 N N . PHE A 1 82 ? -1.133 -5.521 -3.118 1.00 97.56 82 PHE A N 1
ATOM 656 C CA . PHE A 1 82 ? -0.894 -6.376 -1.956 1.00 97.56 82 PHE A CA 1
ATOM 657 C C . PHE A 1 82 ? -0.664 -5.546 -0.695 1.00 97.56 82 PHE A C 1
ATOM 659 O O . PHE A 1 82 ? -1.367 -5.748 0.288 1.00 97.56 82 PHE A O 1
ATOM 666 N N . LEU A 1 83 ? 0.283 -4.600 -0.722 1.00 98.25 83 LEU A N 1
ATOM 667 C CA . LEU A 1 83 ? 0.723 -3.862 0.474 1.00 98.25 83 LEU A CA 1
ATOM 668 C C . LEU A 1 83 ? 0.009 -2.521 0.690 1.00 98.25 83 LEU A C 1
ATOM 670 O O . LEU A 1 83 ? 0.033 -1.987 1.797 1.00 98.25 83 LEU A O 1
ATOM 674 N N . THR A 1 84 ? -0.670 -1.984 -0.325 1.00 98.44 84 THR A N 1
ATOM 675 C CA . THR A 1 84 ? -1.454 -0.749 -0.195 1.00 98.44 84 THR A CA 1
ATOM 676 C C . THR A 1 84 ? -2.949 -1.030 -0.239 1.00 98.44 84 THR A C 1
ATOM 678 O O . THR A 1 84 ? -3.606 -0.848 0.780 1.00 98.44 84 THR A O 1
ATOM 681 N N . ALA A 1 85 ? -3.512 -1.518 -1.350 1.00 98.19 85 ALA A N 1
ATOM 682 C CA . ALA A 1 85 ? -4.959 -1.727 -1.457 1.00 98.19 85 ALA A CA 1
ATOM 683 C C . ALA A 1 85 ? -5.487 -2.696 -0.385 1.00 98.19 85 ALA A C 1
ATOM 685 O O . ALA A 1 85 ? -6.390 -2.332 0.367 1.00 98.19 85 ALA A O 1
ATOM 686 N N . GLY A 1 86 ? -4.886 -3.879 -0.227 1.00 97.62 86 GLY A N 1
ATOM 687 C CA . GLY A 1 86 ? -5.289 -4.832 0.817 1.00 97.62 86 GLY A CA 1
ATOM 688 C C . GLY A 1 86 ? -5.255 -4.230 2.231 1.00 97.62 86 GLY A C 1
ATOM 689 O O . GLY A 1 86 ? -6.181 -4.417 3.023 1.00 97.62 86 GLY A O 1
ATOM 690 N N . PHE A 1 87 ? -4.239 -3.417 2.523 1.00 98.62 87 PHE A N 1
ATOM 691 C CA . PHE A 1 87 ? -4.040 -2.794 3.835 1.00 98.62 87 PHE A CA 1
ATOM 692 C C . PHE A 1 87 ? -4.914 -1.549 4.038 1.00 98.62 87 PHE A C 1
ATOM 694 O O . PHE A 1 87 ? -5.335 -1.271 5.160 1.00 98.62 87 PHE A O 1
ATOM 701 N N . LEU A 1 88 ? -5.303 -0.851 2.969 1.00 98.75 88 LEU A N 1
ATOM 702 C CA . LEU A 1 88 ? -6.377 0.141 3.009 1.00 98.75 88 LEU A CA 1
ATOM 703 C C . LEU A 1 88 ? -7.711 -0.535 3.337 1.00 98.75 88 LEU A C 1
ATOM 705 O O . LEU A 1 88 ? -8.476 -0.001 4.137 1.00 98.75 88 LEU A O 1
ATOM 709 N N . GLY A 1 89 ? -7.973 -1.732 2.800 1.00 98.38 89 GLY A N 1
ATOM 710 C CA . GLY A 1 89 ? -9.118 -2.556 3.200 1.00 98.38 89 GLY A CA 1
ATOM 711 C C . GLY A 1 89 ? -9.118 -2.855 4.703 1.00 98.38 89 GLY A C 1
ATOM 712 O O . GLY A 1 89 ? -10.132 -2.6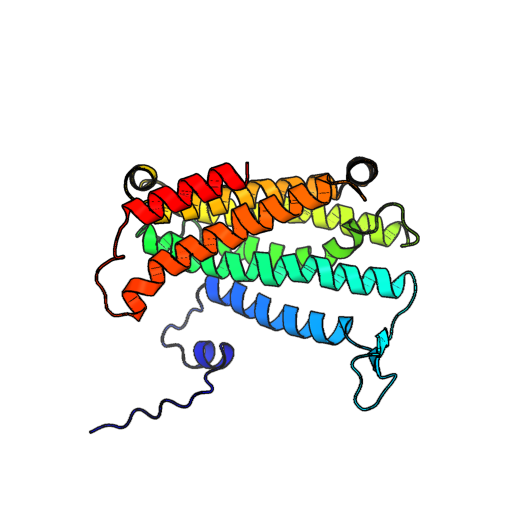80 5.384 1.00 98.38 89 GLY A O 1
ATOM 713 N N . MET A 1 90 ? -7.954 -3.219 5.243 1.00 98.50 90 MET A N 1
ATOM 714 C CA . MET A 1 90 ? -7.744 -3.408 6.679 1.00 98.50 90 MET A CA 1
ATOM 715 C C . MET A 1 90 ? -8.019 -2.118 7.467 1.00 98.50 90 MET A C 1
ATOM 717 O O . MET A 1 90 ? -8.852 -2.118 8.377 1.00 98.50 90 MET A O 1
ATOM 721 N N . MET A 1 91 ? -7.408 -0.998 7.080 1.00 98.62 91 MET A N 1
ATOM 722 C CA . MET A 1 91 ? -7.629 0.314 7.696 1.00 98.62 91 MET A CA 1
ATOM 723 C C . MET A 1 91 ? -9.115 0.694 7.716 1.00 98.62 91 MET A C 1
ATOM 725 O O . MET A 1 91 ? -9.640 1.054 8.770 1.00 98.62 91 MET A O 1
ATOM 729 N N . TYR A 1 92 ? -9.813 0.549 6.586 1.00 98.62 92 TYR A N 1
ATOM 730 C CA . TYR A 1 92 ? -11.232 0.885 6.462 1.00 98.62 92 TYR A CA 1
ATOM 731 C C . TYR A 1 92 ? -12.137 0.078 7.387 1.00 98.62 92 TYR A C 1
ATOM 733 O O . TYR A 1 92 ? -13.217 0.552 7.738 1.00 98.62 92 TYR A O 1
ATOM 741 N N . TYR A 1 93 ? -11.743 -1.129 7.781 1.00 98.56 93 TYR A N 1
ATOM 742 C CA . TYR A 1 93 ? -12.509 -1.906 8.748 1.00 98.56 93 TYR A CA 1
ATOM 743 C C . TYR A 1 93 ? -12.097 -1.591 10.188 1.00 98.56 93 TYR A C 1
ATOM 745 O O . TYR A 1 93 ? -12.943 -1.268 11.025 1.00 98.56 93 TYR A O 1
ATOM 753 N N . PHE A 1 94 ? -10.802 -1.680 10.489 1.00 98.62 94 PHE A N 1
ATOM 754 C CA . PHE A 1 94 ? -10.324 -1.689 11.868 1.00 98.62 94 PHE A CA 1
ATOM 755 C C . PHE A 1 94 ? -10.245 -0.297 12.498 1.00 98.62 94 PHE A C 1
ATOM 757 O O . PHE A 1 94 ? -10.551 -0.174 13.684 1.00 98.62 94 PHE A O 1
ATOM 764 N N . VAL A 1 95 ? -9.925 0.753 11.734 1.00 98.50 95 VAL A N 1
ATOM 765 C CA . VAL A 1 95 ? -9.821 2.117 12.283 1.00 98.50 95 VAL A CA 1
ATOM 766 C C . VAL A 1 95 ? -11.175 2.633 12.775 1.00 98.50 95 VAL A C 1
ATOM 768 O O . VAL A 1 95 ? -11.272 2.958 13.960 1.00 98.50 95 VAL A O 1
ATOM 771 N N . PRO A 1 96 ? -12.256 2.637 11.967 1.00 98.31 96 PRO A N 1
ATOM 772 C CA . PRO A 1 96 ? -13.568 3.075 12.445 1.00 98.31 96 PRO A CA 1
ATOM 773 C C . PRO A 1 96 ? -14.088 2.198 13.589 1.00 98.31 96 PRO A C 1
ATOM 775 O O . PRO A 1 96 ? -14.700 2.701 14.535 1.00 98.31 96 PRO A O 1
ATOM 778 N N . LYS A 1 97 ? -13.817 0.884 13.542 1.00 97.88 97 LYS A N 1
ATOM 779 C CA . LYS A 1 97 ? -14.264 -0.061 14.573 1.00 97.88 97 LYS A CA 1
ATOM 780 C C . LYS A 1 97 ? -13.573 0.136 15.913 1.00 97.88 97 LYS A C 1
ATOM 782 O O . LYS A 1 97 ? -14.264 0.127 16.928 1.00 97.88 97 LYS A O 1
ATOM 787 N N . GLN A 1 98 ? -12.257 0.325 15.937 1.00 97.50 98 GLN A N 1
ATOM 788 C CA . GLN A 1 98 ? -11.546 0.595 17.186 1.00 97.50 98 GLN A CA 1
ATOM 789 C C . GLN A 1 98 ? -11.842 2.015 17.689 1.00 97.50 98 GLN A C 1
ATOM 791 O O . GLN A 1 98 ? -12.043 2.235 18.886 1.00 97.50 98 GLN A O 1
ATOM 796 N N . ALA A 1 99 ? -11.956 2.984 16.775 1.00 97.31 99 ALA A N 1
ATOM 797 C CA . ALA A 1 99 ? -12.301 4.358 17.125 1.00 97.31 99 ALA A CA 1
ATOM 798 C C . ALA A 1 99 ? -13.748 4.486 17.621 1.00 97.31 99 ALA A C 1
ATOM 800 O O . ALA A 1 99 ? -14.056 5.427 18.354 1.00 97.31 99 ALA A O 1
ATOM 801 N N . ASN A 1 100 ? -14.624 3.540 17.273 1.00 96.75 100 ASN A N 1
ATOM 802 C CA . ASN A 1 100 ? -16.073 3.645 17.428 1.00 96.75 100 ASN A CA 1
ATOM 803 C C . ASN A 1 100 ? -16.609 4.959 16.832 1.00 96.75 100 ASN A C 1
ATOM 805 O O . ASN A 1 100 ? -17.326 5.723 17.484 1.00 96.75 100 ASN A O 1
ATOM 809 N N . ARG A 1 101 ? -16.185 5.253 15.600 1.00 96.69 101 ARG A N 1
ATOM 810 C CA . ARG A 1 101 ? -16.578 6.444 14.839 1.00 96.69 101 ARG A CA 1
ATOM 811 C C . ARG A 1 101 ? -17.022 6.025 13.440 1.00 96.69 101 ARG A C 1
ATOM 813 O O . ARG A 1 101 ? -16.511 5.030 12.924 1.00 96.69 101 ARG A O 1
ATOM 820 N N . PRO A 1 102 ? -17.967 6.746 12.817 1.00 96.25 102 PRO A N 1
ATOM 821 C CA . PRO A 1 102 ? -18.257 6.540 11.407 1.00 96.25 102 PRO A CA 1
ATOM 822 C C . PRO A 1 102 ? -17.038 6.932 10.564 1.00 96.25 102 PRO A C 1
ATOM 824 O O . PRO A 1 102 ? -16.290 7.835 10.936 1.00 96.25 102 PRO A O 1
ATOM 827 N N . VAL A 1 103 ? -16.863 6.271 9.416 1.00 97.50 103 VAL A N 1
ATOM 828 C CA . VAL A 1 103 ? -15.884 6.698 8.406 1.00 97.50 103 VAL A CA 1
ATOM 829 C C . VAL A 1 103 ? -16.149 8.155 8.043 1.00 97.50 103 VAL A C 1
ATOM 831 O O . VAL A 1 103 ? -17.298 8.531 7.813 1.00 97.50 103 VAL A O 1
ATOM 834 N N . TYR A 1 104 ? -15.086 8.952 7.972 1.00 97.56 104 TYR A N 1
ATOM 835 C CA . TYR A 1 104 ? -15.177 10.392 7.757 1.00 97.56 104 TYR A CA 1
ATOM 836 C C . TYR A 1 104 ? -15.928 10.781 6.476 1.00 97.56 104 TYR A C 1
ATOM 838 O O . TYR A 1 104 ? -16.899 11.533 6.542 1.00 97.56 104 TYR A O 1
ATOM 846 N N . SER A 1 105 ? -15.496 10.295 5.307 1.00 97.88 105 SER A N 1
ATOM 847 C CA . SER A 1 105 ? -16.090 10.714 4.032 1.00 97.88 105 SER A CA 1
ATOM 848 C C . SER A 1 105 ? -16.260 9.558 3.059 1.00 97.88 105 SER A C 1
ATOM 850 O O . SER A 1 105 ? -15.305 9.070 2.455 1.00 97.88 105 SER A O 1
ATOM 852 N N . TYR A 1 106 ? -17.516 9.175 2.828 1.00 96.44 106 TYR A N 1
ATOM 853 C CA . TYR A 1 106 ? -17.863 8.176 1.817 1.00 96.44 106 TYR A CA 1
ATOM 854 C C . TYR A 1 106 ? -17.573 8.655 0.384 1.00 96.44 106 TYR A C 1
ATOM 856 O O . TYR A 1 106 ? -17.138 7.878 -0.460 1.00 96.44 106 TYR A O 1
ATOM 864 N N . ARG A 1 107 ? -17.751 9.952 0.093 1.00 97.88 107 ARG A N 1
ATOM 865 C CA . ARG A 1 107 ? -17.409 10.506 -1.231 1.00 97.88 107 ARG A CA 1
ATOM 866 C C . ARG A 1 107 ? -15.912 10.406 -1.496 1.00 97.88 107 ARG A C 1
ATOM 868 O O . ARG A 1 107 ? -15.515 10.001 -2.585 1.00 97.88 107 ARG A O 1
ATOM 875 N N . LEU A 1 108 ? -15.096 10.707 -0.483 1.00 97.94 108 LEU A N 1
ATOM 876 C CA . LEU A 1 108 ? -13.654 10.517 -0.574 1.00 97.94 108 LEU A CA 1
ATOM 877 C C . LEU A 1 108 ? -13.320 9.039 -0.776 1.00 97.94 108 LEU A C 1
ATOM 879 O O . LEU A 1 108 ? -12.485 8.753 -1.624 1.00 97.94 108 LEU A O 1
ATOM 883 N N . SER A 1 109 ? -14.021 8.122 -0.090 1.00 98.00 109 SER A N 1
ATOM 884 C CA . SER A 1 109 ? -13.901 6.671 -0.296 1.00 98.00 109 SER A CA 1
ATOM 885 C C . SER A 1 109 ? -14.149 6.229 -1.742 1.00 98.00 109 SER A C 1
ATOM 887 O O . SER A 1 109 ? -13.470 5.330 -2.221 1.00 98.00 109 SER A O 1
ATOM 889 N N . ILE A 1 110 ? -15.076 6.863 -2.461 1.00 98.06 110 ILE A N 1
ATOM 890 C CA . ILE A 1 110 ? -15.304 6.570 -3.883 1.00 98.06 110 ILE A CA 1
ATOM 891 C C . ILE A 1 110 ? -14.155 7.116 -4.732 1.00 98.06 110 ILE A C 1
ATOM 893 O O . ILE A 1 110 ? -13.546 6.366 -5.494 1.00 98.06 110 ILE A O 1
ATOM 897 N N . VAL A 1 111 ? -13.860 8.413 -4.598 1.00 98.19 111 VAL A N 1
ATOM 898 C CA . VAL A 1 111 ? -12.878 9.099 -5.452 1.00 98.19 111 VAL A CA 1
ATOM 899 C C . VAL A 1 111 ? -11.501 8.466 -5.306 1.00 98.19 111 VAL A C 1
ATOM 901 O O . VAL A 1 111 ? -10.875 8.117 -6.303 1.00 98.19 111 VAL A O 1
ATOM 904 N N . HIS A 1 112 ? -11.043 8.273 -4.070 1.00 98.31 112 HIS A N 1
ATOM 905 C CA . HIS A 1 112 ? -9.705 7.754 -3.838 1.00 98.31 112 HIS A CA 1
ATOM 906 C C . HIS A 1 112 ? -9.590 6.269 -4.212 1.00 98.31 112 HIS A C 1
ATOM 908 O O . HIS A 1 112 ? -8.542 5.866 -4.696 1.00 98.31 112 HIS A O 1
ATOM 914 N N . PHE A 1 113 ? -10.655 5.466 -4.069 1.00 98.62 113 PHE A N 1
ATOM 915 C CA . PHE A 1 113 ? -10.638 4.064 -4.485 1.00 98.62 113 PHE A CA 1
ATOM 916 C C . PHE A 1 113 ? -10.422 3.963 -5.994 1.00 98.62 113 PHE A C 1
ATOM 918 O O . PHE A 1 113 ? -9.433 3.383 -6.432 1.00 98.62 113 PHE A O 1
ATOM 925 N N . TRP A 1 114 ? -11.295 4.580 -6.792 1.00 98.50 114 TRP A N 1
ATOM 926 C CA . TRP A 1 114 ? -11.200 4.477 -8.249 1.00 98.50 114 TRP A CA 1
ATOM 927 C C . TRP A 1 114 ? -9.923 5.108 -8.797 1.00 98.50 114 TRP A C 1
ATOM 929 O O . TRP A 1 114 ? -9.296 4.537 -9.686 1.00 98.50 114 TRP A O 1
ATOM 939 N N . ALA A 1 115 ? -9.503 6.243 -8.235 1.00 98.19 115 ALA A N 1
ATOM 940 C CA . ALA A 1 115 ? -8.265 6.890 -8.640 1.00 98.19 115 ALA A CA 1
ATOM 941 C C . ALA A 1 115 ? -7.026 6.046 -8.290 1.00 98.19 115 ALA A C 1
ATOM 943 O O . ALA A 1 115 ? -6.181 5.868 -9.160 1.00 98.19 115 ALA A O 1
ATOM 944 N N . ILE A 1 116 ? -6.923 5.475 -7.077 1.00 97.19 116 ILE A N 1
ATOM 945 C CA . ILE A 1 116 ? -5.807 4.576 -6.721 1.00 97.19 116 ILE A CA 1
ATOM 946 C C . ILE A 1 116 ? -5.790 3.374 -7.664 1.00 97.19 116 ILE A C 1
ATOM 948 O O . ILE A 1 116 ? -4.773 3.138 -8.306 1.00 97.19 116 ILE A O 1
ATOM 952 N N . ILE A 1 117 ? -6.896 2.628 -7.770 1.00 96.69 117 ILE A N 1
ATOM 953 C CA . ILE A 1 117 ? -6.923 1.367 -8.528 1.00 96.69 117 ILE A CA 1
ATOM 954 C C . ILE A 1 117 ? -6.581 1.588 -10.010 1.00 96.69 117 ILE A C 1
ATOM 956 O O . ILE A 1 117 ? -5.926 0.742 -10.614 1.00 96.69 117 ILE A O 1
ATOM 960 N N . PHE A 1 118 ? -6.979 2.724 -10.589 1.00 97.94 118 PHE A N 1
ATOM 961 C CA . PHE A 1 118 ? -6.631 3.063 -11.966 1.00 97.94 118 PHE A CA 1
ATOM 962 C C . PHE A 1 118 ? -5.178 3.533 -12.118 1.00 97.94 118 PHE A C 1
ATOM 964 O O . PHE A 1 118 ? -4.465 3.041 -12.990 1.00 97.94 118 PHE A O 1
ATOM 971 N N . LEU A 1 119 ? -4.731 4.489 -11.296 1.00 97.75 119 LEU A N 1
ATOM 972 C CA . LEU A 1 119 ? -3.433 5.147 -11.483 1.00 97.75 119 LEU A CA 1
ATOM 973 C C . LEU A 1 119 ? -2.252 4.239 -11.118 1.00 97.75 119 LEU A C 1
ATOM 975 O O . LEU A 1 119 ? -1.230 4.299 -11.798 1.00 97.75 119 LEU A O 1
ATOM 979 N N . TYR A 1 120 ? -2.386 3.379 -10.100 1.00 96.75 120 TYR A N 1
ATOM 980 C CA . TYR A 1 120 ? -1.275 2.546 -9.608 1.00 96.75 120 TYR A CA 1
ATOM 981 C C . TYR A 1 120 ? -0.689 1.634 -10.697 1.00 96.75 120 TYR A C 1
ATOM 983 O O . TYR A 1 120 ? 0.524 1.443 -10.764 1.00 96.75 120 TYR A O 1
ATOM 991 N N . ILE A 1 121 ? -1.543 1.139 -11.603 1.00 97.56 121 ILE A N 1
ATOM 992 C CA . ILE A 1 121 ? -1.153 0.241 -12.700 1.00 97.56 121 ILE A CA 1
ATOM 993 C C . ILE A 1 121 ? -0.057 0.854 -13.584 1.00 97.56 121 ILE A C 1
ATOM 995 O O . ILE A 1 121 ? 0.799 0.128 -14.092 1.00 97.56 121 ILE A O 1
ATOM 999 N N . TRP A 1 122 ? -0.041 2.180 -13.722 1.00 98.44 122 TRP A N 1
ATOM 1000 C CA . TRP A 1 122 ? 0.856 2.916 -14.612 1.00 98.44 122 TRP A CA 1
ATOM 1001 C C . TRP A 1 122 ? 2.206 3.273 -13.999 1.00 98.44 122 TRP A C 1
ATOM 1003 O O . TRP A 1 122 ? 3.105 3.671 -14.732 1.00 98.44 122 TRP A O 1
ATOM 1013 N N . ALA A 1 123 ? 2.366 3.147 -12.685 1.00 98.12 123 ALA A N 1
ATOM 1014 C CA . ALA A 1 123 ? 3.532 3.672 -11.980 1.00 98.12 123 ALA A CA 1
ATOM 1015 C C . ALA A 1 123 ? 4.777 2.762 -12.062 1.00 98.12 123 ALA A C 1
ATOM 1017 O O . ALA A 1 123 ? 5.868 3.181 -11.696 1.00 98.12 123 ALA A O 1
ATOM 1018 N N . GLY A 1 124 ? 4.673 1.558 -12.639 1.00 98.31 124 GLY A N 1
ATOM 1019 C CA . GLY A 1 124 ? 5.804 0.630 -12.815 1.00 98.31 124 GLY A CA 1
ATOM 1020 C C . GLY A 1 124 ? 7.095 1.245 -13.398 1.00 98.31 124 GLY A C 1
ATOM 1021 O O . GLY A 1 124 ? 8.165 1.037 -12.823 1.00 98.31 124 GLY A O 1
ATOM 1022 N N . PRO A 1 125 ? 7.047 2.048 -14.481 1.00 98.75 125 PRO A N 1
ATOM 1023 C CA . PRO A 1 125 ? 8.240 2.628 -15.099 1.00 98.75 125 PRO A CA 1
ATOM 1024 C C . PRO A 1 125 ? 9.057 3.575 -14.211 1.00 98.75 125 PRO A C 1
ATOM 1026 O O . PRO A 1 125 ? 10.189 3.887 -14.579 1.00 98.75 125 PRO A O 1
ATOM 1029 N N . HIS A 1 126 ? 8.550 4.013 -13.051 1.00 98.62 126 HIS A N 1
ATOM 1030 C CA . HIS A 1 126 ? 9.336 4.854 -12.136 1.00 98.62 126 HIS A CA 1
ATOM 1031 C C . HIS A 1 126 ? 10.542 4.137 -11.499 1.00 98.62 126 HIS A C 1
ATOM 1033 O O . HIS A 1 126 ? 11.447 4.767 -10.961 1.00 98.62 126 HIS A O 1
ATOM 1039 N N . HIS A 1 127 ? 10.593 2.809 -11.620 1.00 98.69 127 HIS A N 1
ATOM 1040 C CA . HIS A 1 127 ? 11.724 1.980 -11.218 1.00 98.69 127 HIS A CA 1
ATOM 1041 C C . HIS A 1 127 ? 12.798 1.896 -12.310 1.00 98.69 127 HIS A C 1
ATOM 1043 O O . HIS A 1 127 ? 13.844 1.292 -12.098 1.00 98.69 127 HIS A O 1
ATOM 1049 N N . LEU A 1 128 ? 12.524 2.452 -13.491 1.00 98.62 128 LEU A N 1
ATOM 1050 C CA . LEU A 1 128 ? 13.304 2.267 -14.713 1.00 98.62 128 LEU A CA 1
ATOM 1051 C C . LEU A 1 128 ? 13.751 3.603 -15.319 1.00 98.62 128 LEU A C 1
ATOM 1053 O O . LEU A 1 128 ? 14.006 3.689 -16.524 1.00 98.62 128 LEU A O 1
ATOM 1057 N N . HIS A 1 129 ? 13.848 4.653 -14.504 1.00 98.69 129 HIS A N 1
ATOM 1058 C CA . HIS A 1 129 ? 14.344 5.947 -14.954 1.00 98.69 129 HIS A CA 1
ATOM 1059 C C . HIS A 1 129 ? 15.814 5.887 -15.362 1.00 98.69 129 HIS A C 1
ATOM 1061 O O . HIS A 1 129 ? 16.626 5.251 -14.699 1.00 98.69 129 HIS A O 1
ATOM 1067 N N . TYR A 1 130 ? 16.140 6.554 -16.471 1.00 98.31 130 TYR A N 1
ATOM 1068 C CA . TYR A 1 130 ? 17.485 6.578 -17.054 1.00 98.31 130 TYR A CA 1
ATOM 1069 C C . TYR A 1 130 ? 18.068 5.183 -17.346 1.00 98.31 130 TYR A C 1
ATOM 1071 O O . TYR A 1 130 ? 19.281 4.987 -17.342 1.00 98.31 130 TYR A O 1
ATOM 1079 N N . THR A 1 131 ? 17.197 4.213 -17.635 1.00 98.44 131 THR A N 1
ATOM 1080 C CA . THR A 1 131 ? 17.579 2.876 -18.112 1.00 98.44 131 THR A CA 1
ATOM 1081 C C . THR A 1 131 ? 17.368 2.755 -19.626 1.00 98.44 131 THR A C 1
ATOM 1083 O O . THR A 1 131 ? 17.001 3.718 -20.296 1.00 98.44 131 THR A O 1
ATOM 1086 N N . ALA A 1 132 ? 17.546 1.549 -20.176 1.00 98.25 132 ALA A N 1
ATOM 1087 C CA . ALA A 1 132 ? 17.225 1.237 -21.570 1.00 98.25 132 ALA A CA 1
ATOM 1088 C C . ALA A 1 132 ? 15.712 1.260 -21.896 1.00 98.25 132 ALA A C 1
ATOM 1090 O O . ALA A 1 132 ? 15.341 1.112 -23.062 1.00 98.25 132 ALA A O 1
ATOM 1091 N N . LEU A 1 133 ? 14.822 1.429 -20.905 1.00 98.44 133 LEU A N 1
ATOM 1092 C CA . LEU A 1 133 ? 13.389 1.611 -21.155 1.00 98.44 133 LEU A CA 1
ATOM 1093 C C . LEU A 1 133 ? 13.147 2.901 -21.967 1.00 98.44 133 LEU A C 1
ATOM 1095 O O . LEU A 1 133 ? 13.707 3.933 -21.609 1.00 98.44 133 LEU A O 1
ATOM 1099 N N . PRO A 1 134 ? 12.292 2.905 -23.009 1.00 98.44 134 PRO A N 1
ATOM 1100 C CA . PRO A 1 134 ? 12.007 4.103 -23.787 1.00 98.44 134 PRO A CA 1
ATOM 1101 C C . PRO A 1 134 ? 11.550 5.287 -22.936 1.00 98.44 134 PRO A C 1
ATOM 1103 O O . PRO A 1 134 ? 10.735 5.143 -22.020 1.00 98.44 134 PRO A O 1
ATOM 1106 N N . ASP A 1 135 ? 12.014 6.480 -23.301 1.00 98.50 135 ASP A N 1
ATOM 1107 C CA . ASP A 1 135 ? 11.757 7.705 -22.542 1.00 98.50 135 ASP A CA 1
ATOM 1108 C C . ASP A 1 135 ? 10.272 8.018 -22.350 1.00 98.50 135 ASP A C 1
ATOM 1110 O O . ASP A 1 135 ? 9.885 8.530 -21.298 1.00 98.50 135 ASP A O 1
ATOM 1114 N N . TRP A 1 136 ? 9.428 7.691 -23.333 1.00 98.50 136 TRP A N 1
ATOM 1115 C CA . TRP A 1 136 ? 7.982 7.897 -23.235 1.00 98.50 136 TRP A CA 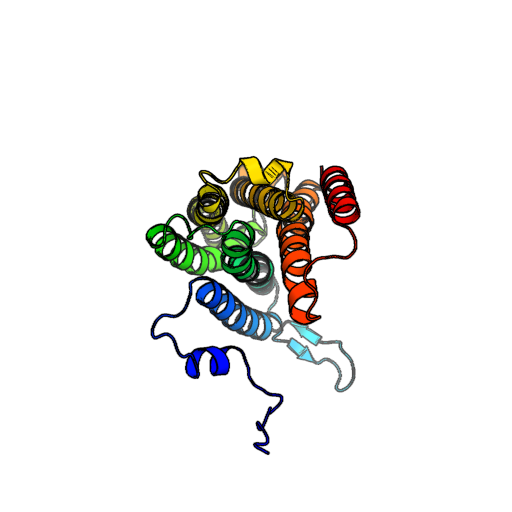1
ATOM 1116 C C . TRP A 1 136 ? 7.367 7.065 -22.103 1.00 98.50 136 TRP A C 1
ATOM 1118 O O . TRP A 1 136 ? 6.529 7.573 -21.361 1.00 98.50 136 TRP A O 1
ATOM 1128 N N . ALA A 1 137 ? 7.817 5.819 -21.923 1.00 98.38 137 ALA A N 1
ATOM 1129 C CA . ALA A 1 137 ? 7.305 4.921 -20.894 1.00 98.38 137 ALA A CA 1
ATOM 1130 C C . ALA A 1 137 ? 7.778 5.373 -19.511 1.00 98.38 137 ALA A C 1
ATOM 1132 O O . ALA A 1 137 ? 6.987 5.418 -18.571 1.00 98.38 137 ALA A O 1
ATOM 1133 N N . GLN A 1 138 ? 9.042 5.793 -19.403 1.00 98.62 138 GLN A N 1
ATOM 1134 C CA . GLN A 1 138 ? 9.565 6.393 -18.178 1.00 98.62 138 GLN A CA 1
ATOM 1135 C C . GLN A 1 138 ? 8.765 7.644 -17.779 1.00 98.62 138 GLN A C 1
ATOM 1137 O O . GLN A 1 138 ? 8.359 7.780 -16.629 1.00 98.62 138 GLN A O 1
ATOM 1142 N N . THR A 1 139 ? 8.522 8.558 -18.722 1.00 98.62 139 THR A N 1
ATOM 1143 C CA . THR A 1 139 ? 7.766 9.794 -18.462 1.00 98.62 139 THR A CA 1
ATOM 1144 C C . THR A 1 139 ? 6.322 9.495 -18.064 1.00 98.62 139 THR A C 1
ATOM 1146 O O . THR A 1 139 ? 5.798 10.144 -17.162 1.00 98.62 139 THR A O 1
ATOM 1149 N N . LEU A 1 140 ? 5.698 8.479 -18.668 1.00 98.31 140 LEU A N 1
ATOM 1150 C CA . LEU A 1 140 ? 4.370 8.018 -18.273 1.00 98.31 140 LEU A CA 1
ATOM 1151 C C . LEU A 1 140 ? 4.357 7.554 -16.809 1.00 98.31 140 LEU A C 1
ATOM 1153 O O . LEU A 1 140 ? 3.531 8.030 -16.035 1.00 98.31 140 LEU A O 1
ATOM 1157 N N . GLY A 1 141 ? 5.313 6.708 -16.411 1.00 98.50 141 GLY A N 1
ATOM 1158 C CA . GLY A 1 141 ? 5.442 6.267 -15.019 1.00 98.50 141 GLY A CA 1
ATOM 1159 C C . GLY A 1 141 ? 5.613 7.431 -14.046 1.00 98.50 141 GLY A C 1
ATOM 1160 O O . GLY A 1 141 ? 4.880 7.509 -13.069 1.00 98.50 141 GLY A O 1
ATOM 1161 N N . MET A 1 142 ? 6.492 8.389 -14.358 1.00 98.75 142 MET A N 1
ATOM 1162 C CA . MET A 1 142 ? 6.684 9.595 -13.540 1.00 98.75 142 MET A CA 1
ATOM 1163 C C . MET A 1 142 ? 5.384 10.400 -13.376 1.00 98.75 142 MET A C 1
ATOM 1165 O O . MET A 1 142 ? 5.002 10.743 -12.259 1.00 98.75 142 MET A O 1
ATOM 1169 N N . VAL A 1 143 ? 4.684 10.708 -14.474 1.00 98.75 143 VAL A N 1
ATOM 1170 C CA . VAL A 1 143 ? 3.458 11.528 -14.431 1.00 98.75 143 VAL A CA 1
ATOM 1171 C C . VAL A 1 143 ? 2.367 10.839 -13.613 1.00 98.75 143 VAL A C 1
ATOM 1173 O O . VAL A 1 143 ? 1.756 11.467 -12.746 1.00 98.75 143 VAL A O 1
ATOM 1176 N N . PHE A 1 144 ? 2.145 9.544 -13.844 1.00 98.56 144 PHE A N 1
ATOM 1177 C CA . PHE A 1 144 ? 1.138 8.792 -13.103 1.00 98.56 144 PHE A CA 1
ATOM 1178 C C . PHE A 1 144 ? 1.511 8.610 -11.627 1.00 98.56 144 PHE A C 1
ATOM 1180 O O . PHE A 1 144 ? 0.624 8.719 -10.782 1.00 98.56 144 PHE A O 1
ATOM 1187 N N . SER A 1 145 ? 2.792 8.434 -11.291 1.00 98.62 145 SER A N 1
ATOM 1188 C CA . SER A 1 145 ? 3.260 8.400 -9.898 1.00 98.62 145 SER A CA 1
ATOM 1189 C C . SER A 1 145 ? 3.046 9.735 -9.174 1.00 98.62 145 SER A C 1
ATOM 1191 O O . SER A 1 145 ? 2.617 9.742 -8.021 1.00 98.62 145 SER A O 1
ATOM 1193 N N . ILE A 1 146 ? 3.242 10.876 -9.846 1.00 98.56 146 ILE A N 1
ATOM 1194 C CA . ILE A 1 146 ? 2.915 12.197 -9.278 1.00 98.56 146 ILE A CA 1
ATOM 1195 C C . ILE A 1 146 ? 1.404 12.326 -9.044 1.00 98.56 146 ILE A C 1
ATOM 1197 O O . ILE A 1 146 ? 0.971 12.733 -7.966 1.00 98.56 146 ILE A O 1
ATOM 1201 N N . MET A 1 147 ? 0.583 11.943 -10.026 1.00 98.44 147 MET A N 1
ATOM 1202 C CA . MET A 1 147 ? -0.879 11.979 -9.895 1.00 98.44 147 MET A CA 1
ATOM 1203 C C . MET A 1 147 ? -1.394 11.041 -8.795 1.00 98.44 147 MET A C 1
ATOM 1205 O O . MET A 1 147 ? -2.387 11.357 -8.139 1.00 98.44 147 MET A O 1
ATOM 1209 N N . LEU A 1 148 ? -0.720 9.909 -8.577 1.00 97.94 148 LEU A N 1
ATOM 1210 C CA . LEU A 1 148 ? -1.050 8.902 -7.566 1.00 97.94 148 LEU A CA 1
ATOM 1211 C C . LEU A 1 148 ? -0.925 9.427 -6.126 1.00 97.94 148 LEU A C 1
ATOM 1213 O O . LEU A 1 148 ? -1.555 8.871 -5.219 1.00 97.94 148 LEU A O 1
ATOM 1217 N N . TRP A 1 149 ? -0.186 10.517 -5.909 1.00 98.25 149 TRP A N 1
ATOM 1218 C CA . TRP A 1 149 ? -0.025 11.137 -4.594 1.00 98.25 149 TRP A CA 1
ATOM 1219 C C . TRP A 1 149 ? -1.369 11.496 -3.941 1.00 98.25 149 TRP A C 1
ATOM 1221 O O . TRP A 1 149 ? -1.687 11.026 -2.846 1.00 98.25 149 TRP A O 1
ATOM 1231 N N . MET A 1 150 ? -2.196 12.285 -4.631 1.00 97.25 150 MET A N 1
ATOM 1232 C CA . MET A 1 150 ? -3.456 12.800 -4.085 1.00 97.25 150 MET A CA 1
ATOM 1233 C C . MET A 1 150 ? -4.456 11.711 -3.676 1.00 97.25 150 MET A C 1
ATOM 1235 O O . MET A 1 150 ? -4.982 11.776 -2.562 1.00 97.25 150 MET A O 1
ATOM 1239 N N . PRO A 1 151 ? -4.752 10.695 -4.505 1.00 97.69 151 PRO A N 1
ATOM 1240 C CA . PRO A 1 151 ? -5.672 9.645 -4.100 1.00 97.69 151 PRO A CA 1
ATOM 1241 C C . PRO A 1 151 ? -5.065 8.717 -3.038 1.00 97.69 151 PRO A C 1
ATOM 1243 O O . PRO A 1 151 ? -5.809 8.252 -2.173 1.00 97.69 151 PRO A O 1
ATOM 1246 N N . SER A 1 152 ? -3.739 8.534 -3.000 1.00 98.12 152 SER A N 1
ATOM 1247 C CA . SER A 1 152 ? -3.078 7.854 -1.874 1.00 98.12 152 SER A CA 1
ATOM 1248 C C . SER A 1 152 ? -3.321 8.602 -0.560 1.00 98.12 152 SER A C 1
ATOM 1250 O O . SER A 1 152 ? -3.858 8.043 0.399 1.00 98.12 152 SER A O 1
ATOM 1252 N N . TRP A 1 153 ? -3.084 9.914 -0.539 1.00 98.56 153 TRP A N 1
ATOM 1253 C CA . TRP A 1 153 ? -3.414 10.756 0.614 1.00 98.56 153 TRP A CA 1
ATOM 1254 C C . TRP A 1 153 ? -4.910 10.803 0.926 1.00 98.56 153 TRP A C 1
ATOM 1256 O O . TRP A 1 153 ? -5.280 10.949 2.088 1.00 98.56 153 TRP A O 1
ATOM 1266 N N . GLY A 1 154 ? -5.785 10.582 -0.056 1.00 98.44 154 GLY A N 1
ATOM 1267 C CA . GLY A 1 154 ? -7.210 10.362 0.186 1.00 98.44 154 GLY A CA 1
ATOM 1268 C C . GLY A 1 154 ? -7.474 9.225 1.181 1.00 98.44 154 GLY A C 1
ATOM 1269 O O . GLY A 1 154 ? -8.337 9.366 2.047 1.00 98.44 154 GLY A O 1
ATOM 1270 N N . GLY A 1 155 ? -6.691 8.140 1.131 1.00 97.81 155 GLY A N 1
ATOM 1271 C CA . GLY A 1 155 ? -6.740 7.059 2.122 1.00 97.81 155 GLY A CA 1
ATOM 1272 C C . GLY A 1 155 ? -6.294 7.520 3.512 1.00 97.81 155 GLY A C 1
ATOM 1273 O O . GLY A 1 155 ? -7.012 7.303 4.490 1.00 97.81 155 GLY A O 1
ATOM 1274 N N . MET A 1 156 ? -5.161 8.230 3.582 1.00 98.38 156 MET A N 1
ATOM 1275 C CA . MET A 1 156 ? -4.628 8.794 4.829 1.00 98.38 156 MET A CA 1
ATOM 1276 C C . MET A 1 156 ? -5.638 9.736 5.494 1.00 98.38 156 MET A C 1
ATOM 1278 O O . MET A 1 156 ? -5.961 9.581 6.671 1.00 98.38 156 MET A O 1
ATOM 1282 N N . ILE A 1 157 ? -6.172 10.690 4.731 1.00 98.56 157 ILE A N 1
ATOM 1283 C CA . ILE A 1 157 ? -7.136 11.685 5.203 1.00 98.56 157 ILE A CA 1
ATOM 1284 C C . ILE A 1 157 ? -8.397 10.989 5.708 1.00 98.56 157 ILE A C 1
ATOM 1286 O O . ILE A 1 157 ? -8.864 11.312 6.796 1.00 98.56 157 ILE A O 1
ATOM 1290 N N . ASN A 1 158 ? -8.936 10.011 4.974 1.00 98.38 158 ASN A N 1
ATOM 1291 C CA . ASN A 1 158 ? -10.139 9.305 5.418 1.00 98.38 158 ASN A CA 1
ATOM 1292 C C . ASN A 1 158 ? -9.890 8.514 6.714 1.00 98.38 158 ASN A C 1
ATOM 1294 O O . ASN A 1 158 ? -10.723 8.535 7.621 1.00 98.38 158 ASN A O 1
ATOM 1298 N N . GLY A 1 159 ? -8.724 7.871 6.834 1.00 97.81 159 GLY A N 1
ATOM 1299 C CA . GLY A 1 159 ? -8.308 7.156 8.040 1.00 97.81 159 GLY A CA 1
ATOM 1300 C C . GLY A 1 159 ? -8.137 8.074 9.255 1.00 97.81 159 GLY A C 1
ATOM 1301 O O . GLY A 1 159 ? -8.755 7.836 10.293 1.00 97.81 159 GLY A O 1
ATOM 1302 N N . LEU A 1 160 ? -7.352 9.149 9.132 1.00 98.06 160 LEU A N 1
ATOM 1303 C CA . LEU A 1 160 ? -7.084 10.072 10.243 1.00 98.06 160 LEU A CA 1
ATOM 1304 C C . LEU A 1 160 ? -8.310 10.906 10.612 1.00 98.06 160 LEU A C 1
ATOM 1306 O O . LEU A 1 160 ? -8.633 11.031 11.790 1.00 98.06 160 LEU A O 1
ATOM 1310 N N . MET A 1 161 ? -9.045 11.440 9.634 1.00 98.25 161 MET A N 1
ATOM 1311 C CA . MET A 1 161 ? -10.218 12.270 9.925 1.00 98.25 161 MET A CA 1
ATOM 1312 C C . MET A 1 161 ? -11.378 11.463 10.514 1.00 98.25 161 MET A C 1
ATOM 1314 O O . MET A 1 161 ? -12.227 12.045 11.190 1.00 98.25 161 MET A O 1
ATOM 1318 N N . THR A 1 162 ? -11.393 10.133 10.361 1.00 98.00 162 THR A N 1
ATOM 1319 C CA . THR A 1 162 ? -12.324 9.249 11.091 1.00 98.00 162 THR A CA 1
ATOM 1320 C C . THR A 1 162 ? -12.129 9.348 12.613 1.00 98.00 162 THR A C 1
ATOM 1322 O O . THR A 1 162 ? -13.079 9.170 13.376 1.00 98.00 162 THR A O 1
ATOM 1325 N N . LEU A 1 163 ? -10.927 9.706 13.079 1.00 95.81 163 LEU A N 1
ATOM 1326 C CA . LEU A 1 163 ? -10.632 9.941 14.497 1.00 95.81 163 LEU A CA 1
ATOM 1327 C C . LEU A 1 163 ? -10.995 11.348 14.976 1.00 95.81 163 LEU A C 1
ATOM 1329 O O . LEU A 1 163 ? -10.817 11.643 16.158 1.00 95.81 163 LEU A O 1
ATOM 1333 N N . SER A 1 164 ? -11.527 12.223 14.116 1.00 92.75 164 SER A N 1
ATOM 1334 C CA . SER A 1 164 ? -11.935 13.573 14.520 1.00 92.75 164 SER A CA 1
ATOM 1335 C C . SER A 1 164 ? -12.913 13.504 15.690 1.00 92.75 164 SER A C 1
ATOM 1337 O O . SER A 1 164 ? -13.917 12.794 15.630 1.00 92.75 164 SER A O 1
ATOM 1339 N N . GLY A 1 165 ? -12.612 14.216 16.778 1.00 91.25 165 GLY A N 1
ATOM 1340 C CA . GLY A 1 165 ? -13.373 14.172 18.035 1.00 91.25 165 GLY A CA 1
ATOM 1341 C C . GLY A 1 165 ? -13.146 12.927 18.907 1.00 91.25 165 GLY A C 1
ATOM 1342 O O . GLY A 1 165 ? -13.833 12.779 19.908 1.00 91.25 165 GLY A O 1
ATOM 1343 N N . ALA A 1 166 ? -12.213 12.047 18.538 1.00 95.56 166 ALA A N 1
ATOM 1344 C CA . ALA A 1 166 ? -11.763 10.887 19.316 1.00 95.56 166 ALA A CA 1
ATOM 1345 C C . ALA A 1 166 ? -10.225 10.861 19.477 1.00 95.56 166 ALA A C 1
ATOM 1347 O O . ALA A 1 166 ? -9.634 9.816 19.749 1.00 95.56 166 ALA A O 1
ATOM 1348 N N . TRP A 1 167 ? -9.557 12.004 19.274 1.00 96.06 167 TRP A N 1
ATOM 1349 C CA . TRP A 1 167 ? -8.098 12.141 19.380 1.00 96.06 167 TRP A CA 1
ATOM 1350 C C . TRP A 1 167 ? -7.570 11.908 20.800 1.00 96.06 167 TRP A C 1
ATOM 1352 O O . TRP A 1 167 ? -6.413 11.529 20.977 1.00 96.06 167 TRP A O 1
ATOM 1362 N N . ASP A 1 168 ? -8.416 12.071 21.815 1.00 95.62 168 ASP A N 1
ATOM 1363 C CA . ASP A 1 168 ? -8.128 11.699 23.201 1.00 95.62 168 ASP A CA 1
ATOM 1364 C C . ASP A 1 168 ? -7.772 10.206 23.335 1.00 95.62 168 ASP A C 1
ATOM 1366 O O . ASP A 1 168 ? -6.885 9.853 24.122 1.00 95.62 168 ASP A O 1
ATOM 1370 N N . LYS A 1 169 ? -8.352 9.341 22.485 1.00 95.75 169 LYS A N 1
ATOM 1371 C CA . LYS A 1 169 ? -8.040 7.903 22.443 1.00 95.75 169 LYS A CA 1
ATOM 1372 C C . LYS A 1 169 ? -6.594 7.601 22.096 1.00 95.75 169 LYS A C 1
ATOM 1374 O O . LYS A 1 169 ? -6.090 6.553 22.484 1.00 95.75 169 LYS A O 1
ATOM 1379 N N . LEU A 1 170 ? -5.886 8.517 21.439 1.00 95.94 170 LEU A N 1
ATOM 1380 C CA . LEU A 1 170 ? -4.462 8.340 21.163 1.00 95.94 170 LEU A CA 1
ATOM 1381 C C . LEU A 1 170 ? -3.654 8.173 22.462 1.00 95.94 170 LEU A C 1
ATOM 1383 O O . LEU A 1 170 ? -2.664 7.440 22.504 1.00 95.94 170 LEU A O 1
ATOM 1387 N N . ARG A 1 171 ? -4.094 8.813 23.553 1.00 95.31 171 ARG A N 1
ATOM 1388 C CA . ARG A 1 171 ? -3.437 8.734 24.865 1.00 95.31 171 ARG A CA 1
ATOM 1389 C C . ARG A 1 171 ? -3.820 7.474 25.638 1.00 95.31 171 ARG A C 1
ATOM 1391 O O . ARG A 1 171 ? -2.985 6.959 26.376 1.00 95.31 171 ARG A O 1
ATOM 1398 N N . THR A 1 172 ? -5.033 6.961 25.452 1.00 96.19 172 THR A N 1
ATOM 1399 C CA . THR A 1 172 ? -5.591 5.874 26.273 1.00 96.19 172 THR A CA 1
ATOM 1400 C C . THR A 1 172 ? -5.542 4.502 25.604 1.00 96.19 172 THR A C 1
ATOM 1402 O O . THR A 1 172 ? -5.428 3.496 26.301 1.00 96.19 172 THR A O 1
ATOM 1405 N N . ASP A 1 173 ? -5.568 4.443 24.273 1.00 97.94 173 ASP A N 1
ATOM 1406 C CA . ASP A 1 173 ? -5.645 3.206 23.505 1.00 97.94 173 ASP A CA 1
ATOM 1407 C C . ASP A 1 173 ? -4.391 3.008 22.629 1.00 97.94 173 ASP A C 1
ATOM 1409 O O . ASP A 1 173 ? -4.226 3.676 21.600 1.00 97.94 173 ASP A O 1
ATOM 1413 N N . PRO A 1 174 ? -3.490 2.077 22.997 1.00 98.12 174 PRO A N 1
ATOM 1414 C CA . PRO A 1 174 ? -2.277 1.828 22.225 1.00 98.12 174 PRO A CA 1
ATOM 1415 C C . PRO A 1 174 ? -2.555 1.175 20.861 1.00 98.12 174 PRO A C 1
ATOM 1417 O O . PRO A 1 174 ? -1.717 1.283 19.968 1.00 98.12 174 PRO A O 1
ATOM 1420 N N . ILE A 1 175 ? -3.721 0.548 20.659 1.00 98.50 175 ILE A N 1
ATOM 1421 C CA . ILE A 1 175 ? -4.121 -0.006 19.357 1.00 98.50 175 ILE A CA 1
ATOM 1422 C C . ILE A 1 175 ? -4.438 1.141 18.391 1.00 98.50 175 ILE A C 1
ATOM 1424 O O . ILE A 1 175 ? -3.936 1.148 17.269 1.00 98.50 175 ILE A O 1
ATOM 1428 N N . ILE A 1 176 ? -5.200 2.149 18.837 1.00 98.38 176 ILE A N 1
ATOM 1429 C CA . ILE A 1 176 ? -5.431 3.376 18.051 1.00 98.38 176 ILE A CA 1
ATOM 1430 C C . ILE A 1 176 ? -4.113 4.080 17.760 1.00 98.38 176 ILE A C 1
ATOM 1432 O O . ILE A 1 176 ? -3.887 4.503 16.630 1.00 98.38 176 ILE A O 1
ATOM 1436 N N . ARG A 1 177 ? -3.223 4.164 18.751 1.00 98.19 177 ARG A N 1
ATOM 1437 C CA . ARG A 1 177 ? -1.897 4.765 18.574 1.00 98.19 177 ARG A CA 1
ATOM 1438 C C . ARG A 1 177 ? -1.091 4.079 17.469 1.00 98.19 177 ARG A C 1
ATOM 1440 O O . ARG A 1 177 ? -0.550 4.765 16.607 1.00 98.19 177 ARG A O 1
ATOM 1447 N N . MET A 1 178 ? -1.095 2.745 17.447 1.00 98.44 178 MET A N 1
ATOM 1448 C CA . MET A 1 178 ? -0.484 1.944 16.385 1.00 98.44 178 MET A CA 1
ATOM 1449 C C . MET A 1 178 ? -1.118 2.227 15.015 1.00 98.44 178 MET A C 1
ATOM 1451 O O . MET A 1 178 ? -0.401 2.485 14.055 1.00 98.44 178 MET A O 1
ATOM 1455 N N . MET A 1 179 ? -2.452 2.238 14.917 1.00 98.69 179 MET A N 1
ATOM 1456 C CA . MET A 1 179 ? -3.153 2.491 13.650 1.00 98.69 179 MET A CA 1
ATOM 1457 C C . MET A 1 179 ? -2.922 3.911 13.113 1.00 98.69 179 MET A C 1
ATOM 1459 O O . MET A 1 179 ? -2.761 4.090 11.910 1.00 98.69 179 MET A O 1
ATOM 1463 N N . VAL A 1 180 ? -2.888 4.920 13.988 1.00 98.56 180 VAL A N 1
ATOM 1464 C 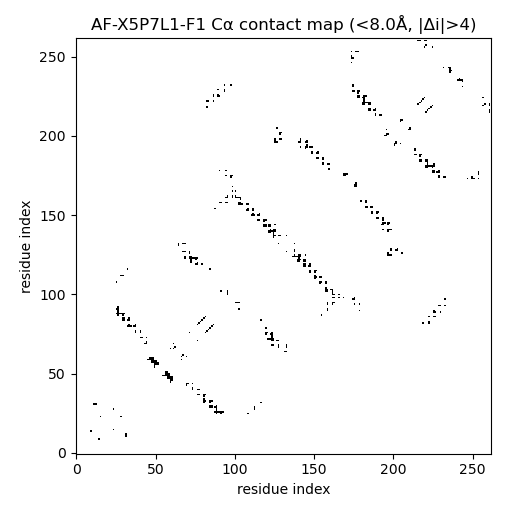CA . VAL A 1 180 ? -2.600 6.314 13.607 1.00 98.56 180 VAL A CA 1
ATOM 1465 C C . VAL A 1 180 ? -1.181 6.451 13.086 1.00 98.56 180 VAL A C 1
ATOM 1467 O O . VAL A 1 180 ? -0.983 7.064 12.040 1.00 98.56 180 VAL A O 1
ATOM 1470 N N . MET A 1 181 ? -0.209 5.857 13.782 1.00 98.38 181 MET A N 1
ATOM 1471 C CA . MET A 1 181 ? 1.179 5.866 13.327 1.00 98.38 181 MET A CA 1
ATOM 1472 C C . MET A 1 181 ? 1.324 5.135 11.989 1.00 98.38 181 MET A C 1
ATOM 1474 O O . MET A 1 181 ? 1.999 5.636 11.095 1.00 98.38 181 MET A O 1
ATOM 1478 N N . ALA A 1 182 ? 0.594 4.031 11.805 1.00 98.81 182 ALA A N 1
ATOM 1479 C CA . ALA A 1 182 ? 0.549 3.333 10.528 1.00 98.81 182 ALA A CA 1
ATOM 1480 C C . ALA A 1 182 ? 0.101 4.243 9.384 1.00 98.81 182 ALA A C 1
ATOM 1482 O O . ALA A 1 182 ? 0.751 4.321 8.342 1.00 98.81 182 ALA A O 1
ATOM 1483 N N . ILE A 1 183 ? -0.995 4.974 9.592 1.00 98.75 183 ILE A N 1
ATOM 1484 C CA . ILE A 1 183 ? -1.522 5.904 8.594 1.00 98.75 183 ILE A CA 1
ATOM 1485 C C . ILE A 1 183 ? -0.559 7.083 8.357 1.00 98.75 183 ILE A C 1
ATOM 1487 O O . ILE A 1 183 ? -0.463 7.572 7.231 1.00 98.75 183 ILE A O 1
ATOM 1491 N N . ALA A 1 184 ? 0.179 7.528 9.377 1.00 98.50 184 ALA A N 1
ATOM 1492 C CA . ALA A 1 184 ? 1.192 8.570 9.223 1.00 98.50 184 ALA A CA 1
ATOM 1493 C C . ALA A 1 184 ? 2.359 8.109 8.329 1.00 98.50 184 ALA A C 1
ATOM 1495 O O . ALA A 1 184 ? 2.703 8.808 7.376 1.00 98.50 184 ALA A O 1
ATOM 1496 N N . PHE A 1 185 ? 2.909 6.913 8.563 1.00 98.81 185 PHE A N 1
ATOM 1497 C CA . PHE A 1 185 ? 3.945 6.330 7.697 1.00 98.81 185 PHE A CA 1
ATOM 1498 C C . PHE A 1 185 ? 3.427 6.001 6.296 1.00 98.81 185 PHE A C 1
ATOM 1500 O O . PHE A 1 185 ? 4.159 6.150 5.317 1.00 98.81 185 PHE A O 1
ATOM 1507 N N . TYR A 1 186 ? 2.155 5.621 6.168 1.00 98.81 186 TYR A N 1
ATOM 1508 C CA . TYR A 1 186 ? 1.500 5.503 4.867 1.00 98.81 186 TYR A CA 1
ATOM 1509 C C . TYR A 1 186 ? 1.493 6.844 4.129 1.00 98.81 186 TYR A C 1
ATOM 1511 O O . TYR A 1 186 ? 1.927 6.916 2.984 1.00 98.81 186 TYR A O 1
ATOM 1519 N N . GLY A 1 187 ? 1.071 7.925 4.787 1.00 98.44 187 GLY A N 1
ATOM 1520 C CA . GLY A 1 187 ? 1.097 9.274 4.220 1.00 98.44 187 GLY A CA 1
ATOM 1521 C C . GLY A 1 187 ? 2.495 9.742 3.820 1.00 98.44 187 GLY A C 1
ATOM 1522 O O . GLY A 1 187 ? 2.671 10.283 2.730 1.00 98.44 187 GLY A O 1
ATOM 1523 N N . MET A 1 188 ? 3.488 9.494 4.678 1.00 98.44 188 MET A N 1
ATOM 1524 C CA . MET A 1 188 ? 4.892 9.826 4.427 1.00 98.44 188 MET A CA 1
ATOM 1525 C C . MET A 1 188 ? 5.441 9.058 3.219 1.00 98.44 188 MET A C 1
ATOM 1527 O O . MET A 1 188 ? 5.900 9.678 2.265 1.00 98.44 188 MET A O 1
ATOM 1531 N N . SER A 1 189 ? 5.344 7.726 3.216 1.00 98.25 189 SER A N 1
ATOM 1532 C CA . SER A 1 189 ? 5.863 6.893 2.120 1.00 98.25 189 SER A CA 1
ATOM 1533 C C . SER A 1 189 ? 5.118 7.134 0.802 1.00 98.25 189 SER A C 1
ATOM 1535 O O . SER A 1 189 ? 5.737 7.174 -0.258 1.00 98.25 189 SER A O 1
ATOM 1537 N N . THR A 1 190 ? 3.807 7.393 0.839 1.00 98.44 190 THR A N 1
ATOM 1538 C CA . THR A 1 190 ? 3.027 7.752 -0.364 1.00 98.44 190 THR A CA 1
ATOM 1539 C C . THR A 1 190 ? 3.178 9.205 -0.809 1.00 98.44 190 THR A C 1
ATOM 1541 O O . THR A 1 190 ? 2.622 9.581 -1.839 1.00 98.44 190 THR A O 1
ATOM 1544 N N . PHE A 1 191 ? 3.944 10.015 -0.080 1.00 98.50 191 PHE A N 1
ATOM 1545 C CA . PHE A 1 191 ? 4.474 11.292 -0.558 1.00 98.50 191 PHE A CA 1
ATOM 1546 C C . PHE A 1 191 ? 5.903 11.135 -1.093 1.00 98.50 191 PHE A C 1
ATOM 1548 O O . PHE A 1 191 ? 6.217 11.612 -2.183 1.00 98.50 191 PHE A O 1
ATOM 1555 N N . GLU A 1 192 ? 6.751 10.415 -0.360 1.00 98.50 192 GLU A N 1
ATOM 1556 C CA . GLU A 1 192 ? 8.132 10.135 -0.751 1.00 98.50 192 GLU A CA 1
ATOM 1557 C C . GLU A 1 192 ? 8.216 9.378 -2.084 1.00 98.50 192 GLU A C 1
ATOM 1559 O O . GLU A 1 192 ? 9.014 9.748 -2.939 1.00 98.50 192 GLU A O 1
ATOM 1564 N N . GLY A 1 193 ? 7.361 8.375 -2.308 1.00 98.31 193 GLY A N 1
ATOM 1565 C CA . GLY A 1 193 ? 7.318 7.613 -3.561 1.00 98.31 193 GLY A CA 1
ATOM 1566 C C . GLY A 1 193 ? 7.135 8.505 -4.800 1.00 98.31 193 GLY A C 1
ATOM 1567 O O . GLY A 1 193 ? 7.992 8.488 -5.684 1.00 98.31 193 GLY A O 1
ATOM 1568 N N . PRO A 1 194 ? 6.080 9.341 -4.867 1.00 98.44 194 PRO A N 1
ATOM 1569 C CA . PRO A 1 194 ? 5.919 10.343 -5.920 1.00 98.44 194 PRO A CA 1
ATOM 1570 C C . PRO A 1 194 ? 7.123 11.278 -6.084 1.00 98.44 194 PRO A C 1
ATOM 1572 O O . PRO A 1 194 ? 7.520 11.552 -7.215 1.00 98.44 194 PRO A O 1
ATOM 1575 N N . MET A 1 195 ? 7.760 11.715 -4.993 1.00 98.62 195 MET A N 1
ATOM 1576 C CA . MET A 1 195 ? 8.981 12.525 -5.080 1.00 98.62 195 MET A CA 1
ATOM 1577 C C . MET A 1 195 ? 10.134 11.748 -5.726 1.00 98.62 195 MET A C 1
ATOM 1579 O O . MET A 1 195 ? 10.770 12.254 -6.648 1.00 98.62 195 MET A O 1
ATOM 1583 N N . MET A 1 196 ? 10.367 10.501 -5.310 1.00 98.62 196 MET A N 1
ATOM 1584 C CA . MET A 1 196 ? 11.391 9.613 -5.874 1.00 98.62 196 MET A CA 1
ATOM 1585 C C . MET A 1 196 ? 11.087 9.161 -7.309 1.00 98.62 196 MET A C 1
ATOM 1587 O O . MET A 1 196 ? 11.997 8.712 -8.003 1.00 98.62 196 MET A O 1
ATOM 1591 N N . SER A 1 197 ? 9.840 9.293 -7.768 1.00 98.38 197 SER A N 1
ATOM 1592 C CA . SER A 1 197 ? 9.439 9.034 -9.158 1.00 98.38 197 SER A CA 1
ATOM 1593 C C . SER A 1 197 ? 9.745 10.193 -10.113 1.00 98.38 197 SER A C 1
ATOM 1595 O O . SER A 1 197 ? 9.626 10.057 -11.327 1.00 98.38 197 SER A O 1
ATOM 1597 N N . ILE A 1 198 ? 10.143 11.360 -9.598 1.00 98.75 198 ILE A N 1
ATOM 1598 C CA . ILE A 1 198 ? 10.612 12.461 -10.439 1.00 98.75 198 ILE A CA 1
ATOM 1599 C C . ILE A 1 198 ? 11.999 12.085 -10.949 1.00 98.75 198 ILE A C 1
ATOM 1601 O O . ILE A 1 198 ? 12.900 11.884 -10.139 1.00 98.75 198 ILE A O 1
ATOM 1605 N N . LYS A 1 199 ? 12.198 12.049 -12.275 1.00 98.56 199 LYS A N 1
ATOM 1606 C CA . LYS A 1 199 ? 13.471 11.647 -12.905 1.00 98.56 199 LYS A CA 1
ATOM 1607 C C . LYS A 1 199 ? 14.701 12.261 -12.207 1.00 98.56 199 LYS A C 1
ATOM 1609 O O . LYS A 1 199 ? 15.579 11.524 -11.778 1.00 98.56 199 LYS A O 1
ATOM 1614 N N . THR A 1 200 ? 14.726 13.575 -11.980 1.00 98.44 200 THR A N 1
ATOM 1615 C CA . THR A 1 200 ? 15.848 14.269 -11.310 1.00 98.44 200 THR A CA 1
ATOM 1616 C C . THR A 1 200 ? 16.101 13.817 -9.866 1.00 98.44 200 THR A C 1
ATOM 1618 O O . THR A 1 200 ? 17.242 13.779 -9.416 1.00 98.44 200 THR A O 1
ATOM 1621 N N . VAL A 1 201 ? 15.059 13.463 -9.112 1.00 98.69 201 VAL A N 1
ATOM 1622 C CA . VAL A 1 201 ? 15.226 12.903 -7.760 1.00 98.69 201 VAL A CA 1
ATOM 1623 C C . VAL A 1 201 ? 15.693 11.453 -7.865 1.00 98.69 201 VAL A C 1
ATOM 1625 O O . VAL A 1 201 ? 16.605 11.040 -7.152 1.00 98.69 201 VAL A O 1
ATOM 1628 N N . ASN A 1 202 ? 15.124 10.699 -8.807 1.00 98.69 202 ASN A N 1
ATOM 1629 C CA . ASN A 1 202 ? 15.488 9.314 -9.059 1.00 98.69 202 ASN A CA 1
ATOM 1630 C C . ASN A 1 202 ? 16.959 9.160 -9.463 1.00 98.69 202 ASN A C 1
ATOM 1632 O O . ASN A 1 202 ? 17.607 8.231 -9.003 1.00 98.69 202 ASN A O 1
ATOM 1636 N N . SER A 1 203 ? 17.534 10.108 -10.214 1.00 98.06 203 SER A N 1
ATOM 1637 C CA . SER A 1 203 ? 18.971 10.084 -10.536 1.00 98.06 203 SER A CA 1
ATOM 1638 C C . SER A 1 203 ? 19.892 10.135 -9.310 1.00 98.06 203 SER A C 1
ATOM 1640 O O . SER A 1 203 ? 21.076 9.840 -9.440 1.00 98.06 203 SER A O 1
ATOM 1642 N N . LEU A 1 204 ? 19.364 10.500 -8.136 1.00 98.31 204 LEU A N 1
ATOM 1643 C CA . LEU A 1 204 ? 20.074 10.449 -6.858 1.00 98.31 204 LEU A CA 1
ATOM 1644 C C . LEU A 1 204 ? 19.650 9.254 -5.998 1.00 98.31 204 LEU A C 1
ATOM 1646 O O . LEU A 1 204 ? 20.482 8.680 -5.306 1.00 98.31 204 LEU A O 1
ATOM 1650 N N . SER A 1 205 ? 18.364 8.897 -5.999 1.00 98.62 205 SER A N 1
ATOM 1651 C CA . SER A 1 205 ? 17.837 7.852 -5.114 1.00 98.62 205 SER A CA 1
ATOM 1652 C C . SER A 1 205 ? 18.018 6.431 -5.657 1.00 98.62 205 SER A C 1
ATOM 1654 O O . SER A 1 205 ? 18.095 5.475 -4.874 1.00 98.62 205 SER A O 1
ATOM 1656 N N . HIS A 1 206 ? 18.100 6.269 -6.978 1.00 98.38 206 HIS A N 1
ATOM 1657 C CA . HIS A 1 206 ? 18.209 4.970 -7.632 1.00 98.38 206 HIS A CA 1
ATOM 1658 C C . HIS A 1 206 ? 19.537 4.285 -7.290 1.00 98.38 206 HIS A C 1
ATOM 1660 O O . HIS A 1 206 ? 20.587 4.919 -7.271 1.00 98.38 206 HIS A O 1
ATOM 1666 N N . TYR A 1 207 ? 19.481 2.980 -7.004 1.00 98.19 207 TYR A N 1
ATOM 1667 C CA . TYR A 1 207 ? 20.617 2.172 -6.531 1.00 98.19 207 TYR A CA 1
ATOM 1668 C C . TYR A 1 207 ? 21.274 2.633 -5.217 1.00 98.19 207 TYR A C 1
ATOM 1670 O O . TYR A 1 207 ? 22.399 2.237 -4.922 1.00 98.19 207 TYR A O 1
ATOM 1678 N N . THR A 1 208 ? 20.571 3.415 -4.395 1.00 98.81 208 THR A N 1
ATOM 1679 C CA . THR A 1 208 ? 21.038 3.811 -3.056 1.00 98.81 208 THR A CA 1
ATOM 1680 C C . THR A 1 208 ? 20.166 3.223 -1.950 1.00 98.81 208 THR A C 1
ATOM 1682 O O . THR A 1 208 ? 19.031 2.791 -2.189 1.00 98.81 208 THR A O 1
ATOM 1685 N N . ASP A 1 209 ? 20.654 3.299 -0.711 1.00 98.69 209 ASP A N 1
ATOM 1686 C CA . ASP A 1 209 ? 19.886 2.934 0.484 1.00 98.69 209 ASP A CA 1
ATOM 1687 C C . ASP A 1 209 ? 18.635 3.797 0.694 1.00 98.69 209 ASP A C 1
ATOM 1689 O O . ASP A 1 209 ? 17.755 3.409 1.461 1.00 98.69 209 ASP A O 1
ATOM 1693 N N . TRP A 1 210 ? 18.471 4.912 -0.028 1.00 98.69 210 TRP A N 1
ATOM 1694 C CA . TRP A 1 210 ? 17.218 5.667 0.003 1.00 98.69 210 TRP A CA 1
ATOM 1695 C C . TRP A 1 210 ? 16.038 4.805 -0.470 1.00 98.69 210 TRP A C 1
ATOM 1697 O O . TRP A 1 210 ? 14.987 4.785 0.166 1.00 98.69 210 TRP A O 1
ATOM 1707 N N . THR A 1 211 ? 16.217 3.987 -1.514 1.00 98.56 211 THR A N 1
ATOM 1708 C CA . THR A 1 211 ? 15.159 3.057 -1.953 1.00 98.56 211 THR A CA 1
ATOM 1709 C C . THR A 1 211 ? 14.814 2.044 -0.857 1.00 98.56 211 THR A C 1
ATOM 1711 O O . THR A 1 211 ? 13.644 1.720 -0.657 1.00 98.56 211 THR A O 1
ATOM 1714 N N . ILE A 1 212 ? 15.809 1.583 -0.097 1.00 98.50 212 ILE A N 1
ATOM 1715 C CA . ILE A 1 212 ? 15.599 0.673 1.034 1.00 98.50 212 ILE A CA 1
ATOM 1716 C C . ILE A 1 212 ? 14.866 1.378 2.181 1.00 98.50 212 ILE A C 1
ATOM 1718 O O . ILE A 1 212 ? 13.923 0.803 2.729 1.00 98.50 212 ILE A O 1
ATOM 1722 N N . GLY A 1 213 ? 15.241 2.617 2.507 1.00 98.62 213 GLY A N 1
ATOM 1723 C CA . GLY A 1 213 ? 14.567 3.446 3.510 1.00 98.62 213 GLY A CA 1
ATOM 1724 C C . GLY A 1 213 ? 13.099 3.706 3.164 1.00 98.62 213 GLY A C 1
ATOM 1725 O O . GLY A 1 213 ? 12.224 3.508 4.009 1.00 98.62 213 GLY A O 1
ATOM 1726 N N . HIS A 1 214 ? 12.811 4.033 1.902 1.00 98.62 214 HIS A N 1
ATOM 1727 C CA . HIS A 1 214 ? 11.448 4.185 1.390 1.00 98.62 214 HIS A CA 1
ATOM 1728 C C . HIS A 1 214 ? 10.618 2.907 1.572 1.00 98.62 214 HIS A C 1
ATOM 1730 O O . HIS A 1 214 ? 9.513 2.929 2.129 1.00 98.62 214 HIS A O 1
ATOM 1736 N N . VAL A 1 215 ? 11.178 1.764 1.158 1.00 98.38 215 VAL A N 1
ATOM 1737 C CA . VAL A 1 215 ? 10.517 0.460 1.292 1.00 98.38 215 VAL A CA 1
ATOM 1738 C C . VAL A 1 215 ? 10.226 0.145 2.756 1.00 98.38 215 VAL A C 1
ATOM 1740 O O . VAL A 1 215 ? 9.104 -0.250 3.066 1.00 98.38 215 VAL A O 1
ATOM 1743 N N . HIS A 1 216 ? 11.183 0.338 3.667 1.00 98.56 216 HIS A N 1
ATOM 1744 C CA . HIS A 1 216 ? 10.979 0.023 5.083 1.00 98.56 216 HIS A CA 1
ATOM 1745 C C . HIS A 1 216 ? 10.017 0.995 5.767 1.00 98.56 216 HIS A C 1
ATOM 1747 O O . HIS A 1 216 ? 9.202 0.545 6.575 1.00 98.56 216 HIS A O 1
ATOM 1753 N N . SER A 1 217 ? 10.011 2.275 5.386 1.00 98.25 217 SER A N 1
ATOM 1754 C CA . SER A 1 217 ? 9.020 3.253 5.862 1.00 98.25 217 SER A CA 1
ATOM 1755 C C . SER A 1 217 ? 7.591 2.782 5.571 1.00 98.25 217 SER A C 1
ATOM 1757 O O . SER A 1 217 ? 6.726 2.813 6.448 1.00 98.25 217 SER A O 1
ATOM 1759 N N . GLY A 1 218 ? 7.344 2.250 4.369 1.00 98.38 218 GLY A N 1
ATOM 1760 C CA . GLY A 1 218 ? 6.064 1.627 4.023 1.00 98.38 218 GLY A CA 1
ATOM 1761 C C . GLY A 1 218 ? 5.851 0.244 4.660 1.00 98.38 218 GLY A C 1
ATOM 1762 O O . GLY A 1 218 ? 4.766 -0.061 5.154 1.00 98.38 218 GLY A O 1
ATOM 1763 N N . ALA A 1 219 ? 6.868 -0.615 4.675 1.00 98.38 219 ALA A N 1
ATOM 1764 C CA . ALA A 1 219 ? 6.733 -2.007 5.104 1.00 98.38 219 ALA A CA 1
ATOM 1765 C C . ALA A 1 219 ? 6.603 -2.159 6.628 1.00 98.38 219 ALA A C 1
ATOM 1767 O O . ALA A 1 219 ? 5.737 -2.880 7.119 1.00 98.38 219 ALA A O 1
ATOM 1768 N N . LEU A 1 220 ? 7.446 -1.482 7.399 1.00 98.31 220 LEU A N 1
ATOM 1769 C CA . LEU A 1 220 ? 7.396 -1.537 8.858 1.00 98.31 220 LEU A CA 1
ATOM 1770 C C . LEU A 1 220 ? 6.399 -0.511 9.385 1.00 98.31 220 LEU A C 1
ATOM 1772 O O . LEU A 1 220 ? 5.495 -0.870 10.141 1.00 98.31 220 LEU A O 1
ATOM 1776 N N . GLY A 1 221 ? 6.534 0.736 8.926 1.00 98.44 221 GLY A N 1
ATOM 1777 C CA . GLY A 1 221 ? 5.741 1.864 9.393 1.00 98.44 221 GLY A CA 1
ATOM 1778 C C . GLY A 1 221 ? 4.266 1.750 9.027 1.00 98.44 221 GLY A C 1
ATOM 1779 O O . GLY A 1 221 ? 3.426 1.913 9.898 1.00 98.44 221 GLY A O 1
ATOM 1780 N N . TRP A 1 222 ? 3.917 1.419 7.781 1.00 98.75 222 TRP A N 1
ATOM 1781 C CA . TRP A 1 222 ? 2.515 1.260 7.371 1.00 98.75 222 TRP A CA 1
ATOM 1782 C C . TRP A 1 222 ? 2.012 -0.179 7.531 1.00 98.75 222 TRP A C 1
ATOM 1784 O O . TRP A 1 222 ? 1.168 -0.447 8.390 1.00 98.75 222 TRP A O 1
ATOM 1794 N N . VAL A 1 223 ? 2.536 -1.107 6.728 1.00 98.81 223 VAL A N 1
ATOM 1795 C CA . VAL A 1 223 ? 2.052 -2.496 6.609 1.00 98.81 223 VAL A CA 1
ATOM 1796 C C . VAL A 1 223 ? 2.135 -3.225 7.951 1.00 98.81 223 VAL A C 1
ATOM 1798 O O . VAL A 1 223 ? 1.145 -3.808 8.411 1.00 98.81 223 VAL A O 1
ATOM 1801 N N . GLY A 1 224 ? 3.297 -3.170 8.605 1.00 98.56 224 GLY A N 1
ATOM 1802 C CA . GLY A 1 224 ? 3.527 -3.797 9.903 1.00 98.56 224 GLY A CA 1
ATOM 1803 C C . GLY A 1 224 ? 2.595 -3.242 10.977 1.00 98.56 224 GLY A C 1
ATOM 1804 O O . GLY A 1 224 ? 1.829 -3.993 11.588 1.00 98.56 224 GLY A O 1
ATOM 1805 N N . MET A 1 225 ? 2.600 -1.923 11.177 1.00 98.62 225 MET A N 1
ATOM 1806 C CA . MET A 1 225 ? 1.819 -1.295 12.246 1.00 98.62 225 MET A CA 1
ATOM 1807 C C . MET A 1 225 ? 0.304 -1.473 12.067 1.00 98.62 225 MET A C 1
ATOM 1809 O O . MET A 1 225 ? -0.378 -1.821 13.038 1.00 98.62 225 MET A O 1
ATOM 1813 N N . ILE A 1 226 ? -0.253 -1.306 10.858 1.00 98.75 226 ILE A N 1
ATOM 1814 C CA . ILE A 1 226 ? -1.704 -1.490 10.663 1.00 98.75 226 ILE A CA 1
ATOM 1815 C C . ILE A 1 226 ? -2.113 -2.955 10.869 1.00 98.75 226 ILE A C 1
ATOM 1817 O O . ILE A 1 226 ? -3.153 -3.209 11.481 1.00 98.75 226 ILE A O 1
ATOM 1821 N N . SER A 1 227 ? -1.262 -3.911 10.469 1.00 98.75 227 SER A N 1
ATOM 1822 C CA . SER A 1 227 ? -1.476 -5.340 10.741 1.00 98.75 227 SER A CA 1
ATOM 1823 C C . SER A 1 227 ? -1.479 -5.636 12.224 1.00 98.75 227 SER A C 1
ATOM 1825 O O . SER A 1 227 ? -2.390 -6.303 12.711 1.00 98.75 227 SER A O 1
ATOM 1827 N N . PHE A 1 228 ? -0.502 -5.121 12.972 1.00 98.69 228 PHE A N 1
ATOM 1828 C CA . PHE A 1 228 ? -0.476 -5.311 14.417 1.00 98.69 228 PHE A CA 1
ATOM 1829 C C . PHE A 1 228 ? -1.696 -4.682 15.084 1.00 98.69 228 PHE A C 1
ATOM 1831 O O . PHE A 1 228 ? -2.323 -5.330 15.921 1.00 98.69 228 PHE A O 1
ATOM 1838 N N . GLY A 1 229 ? -2.103 -3.479 14.671 1.00 98.50 229 GLY A N 1
ATOM 1839 C CA . GLY A 1 229 ? -3.345 -2.859 15.135 1.00 98.50 229 GLY A CA 1
ATOM 1840 C C . GLY A 1 229 ? -4.572 -3.745 14.881 1.00 98.50 229 GLY A C 1
ATOM 1841 O O . GLY A 1 229 ? -5.373 -3.982 15.790 1.00 98.50 229 GLY A O 1
ATOM 1842 N N . ALA A 1 230 ? -4.701 -4.286 13.669 1.00 98.62 230 ALA A N 1
ATOM 1843 C CA . ALA A 1 230 ? -5.784 -5.190 13.294 1.00 98.62 230 ALA A CA 1
ATOM 1844 C C . ALA A 1 230 ? -5.762 -6.506 14.086 1.00 98.62 230 ALA A C 1
ATOM 1846 O O . ALA A 1 230 ? -6.798 -6.937 14.590 1.00 98.62 230 ALA A O 1
ATOM 1847 N N . ILE A 1 231 ? -4.590 -7.121 14.258 1.00 98.56 231 ILE A N 1
ATOM 1848 C CA . ILE A 1 231 ? -4.406 -8.343 15.053 1.00 98.56 231 ILE A CA 1
ATOM 1849 C C . ILE A 1 231 ? -4.804 -8.083 16.507 1.00 98.56 231 ILE A C 1
ATOM 1851 O O . ILE A 1 231 ? -5.598 -8.836 17.072 1.00 98.56 231 ILE A O 1
ATOM 1855 N N . TYR A 1 232 ? -4.331 -6.988 17.103 1.00 98.62 232 TYR A N 1
ATOM 1856 C CA . TYR A 1 232 ? -4.668 -6.620 18.476 1.00 98.62 232 TYR A CA 1
ATOM 1857 C C . TYR A 1 232 ? -6.162 -6.354 18.679 1.00 98.62 232 TYR A C 1
ATOM 1859 O O . TYR A 1 232 ? -6.706 -6.685 19.735 1.00 98.62 232 TYR A O 1
ATOM 1867 N N . PHE A 1 233 ? -6.846 -5.825 17.665 1.00 98.12 233 PHE A N 1
ATOM 1868 C CA . PHE A 1 233 ? -8.301 -5.715 17.664 1.00 98.12 233 PHE A CA 1
ATOM 1869 C C . PHE A 1 233 ? -8.990 -7.083 17.547 1.00 98.12 233 PHE A C 1
ATOM 1871 O O . PHE A 1 233 ? -9.954 -7.380 18.260 1.00 98.12 233 PHE A O 1
ATOM 1878 N N . MET A 1 234 ? -8.554 -7.894 16.588 1.00 98.00 234 MET A N 1
ATOM 1879 C CA . MET A 1 234 ? -9.289 -9.061 16.109 1.00 98.00 234 MET A CA 1
ATOM 1880 C C . MET A 1 234 ? -9.106 -10.286 17.003 1.00 98.00 234 MET A C 1
ATOM 1882 O O . MET A 1 234 ? -10.077 -10.997 17.258 1.00 98.00 234 MET A O 1
ATOM 1886 N N . VAL A 1 235 ? -7.893 -10.523 17.508 1.00 98.12 235 VAL A N 1
ATOM 1887 C CA . VAL A 1 235 ? -7.546 -11.740 18.258 1.00 98.12 235 VAL A CA 1
ATOM 1888 C C . VAL A 1 235 ? -8.425 -11.943 19.499 1.00 98.12 235 VAL A C 1
ATOM 1890 O O . VAL A 1 235 ? -9.003 -13.017 19.618 1.00 98.12 235 VAL A O 1
ATOM 1893 N N . PRO A 1 236 ? -8.653 -10.966 20.399 1.00 97.81 236 PRO A N 1
ATOM 1894 C CA . PRO A 1 236 ? -9.556 -11.193 21.529 1.00 97.81 236 PRO A CA 1
ATOM 1895 C C . PRO A 1 236 ? -10.951 -11.646 21.085 1.00 97.81 236 PRO A C 1
ATOM 1897 O O . PRO A 1 236 ? -11.505 -12.577 21.653 1.00 97.81 236 PRO A O 1
ATOM 1900 N N . ARG A 1 237 ? -11.482 -11.059 20.005 1.00 97.19 237 ARG A N 1
ATOM 1901 C CA . ARG A 1 237 ? -12.822 -11.371 19.484 1.00 97.19 237 ARG A CA 1
ATOM 1902 C C . ARG A 1 237 ? -12.901 -12.778 18.901 1.00 97.19 237 ARG A C 1
ATOM 1904 O O . ARG A 1 237 ? -13.861 -13.487 19.179 1.00 97.19 237 ARG A O 1
ATOM 1911 N N . LEU A 1 238 ? -11.889 -13.194 18.140 1.00 97.69 238 LEU A N 1
ATOM 1912 C CA . LEU A 1 238 ? -11.823 -14.548 17.580 1.00 97.69 238 LEU A CA 1
ATOM 1913 C C . LEU A 1 238 ? -11.645 -15.623 18.665 1.00 97.69 238 LEU A C 1
ATOM 1915 O O . LEU A 1 238 ? -12.171 -16.721 18.527 1.00 97.69 238 LEU A O 1
ATOM 1919 N N . TRP A 1 239 ? -10.965 -15.296 19.767 1.00 97.75 239 TRP A N 1
ATOM 1920 C CA . TRP A 1 239 ? -10.779 -16.193 20.915 1.00 97.75 239 TRP A CA 1
ATOM 1921 C C . TRP A 1 239 ? -11.867 -16.049 21.993 1.00 97.75 239 TRP A C 1
ATOM 1923 O O . TRP A 1 239 ? -11.714 -16.590 23.089 1.00 97.75 239 TRP A O 1
ATOM 1933 N N . ASN A 1 240 ? -12.952 -15.321 21.703 1.00 97.06 240 ASN A N 1
ATOM 1934 C CA . ASN A 1 240 ? -14.046 -15.036 22.634 1.00 97.06 240 ASN A CA 1
ATOM 1935 C C . ASN A 1 240 ? -13.561 -14.505 24.003 1.00 97.06 240 ASN A C 1
ATOM 1937 O O . ASN A 1 240 ? -13.952 -14.979 25.070 1.00 97.06 240 ASN A O 1
ATOM 1941 N N . ARG A 1 241 ? -12.646 -13.534 23.966 1.00 97.19 241 ARG A N 1
ATOM 1942 C CA . ARG A 1 241 ? -12.091 -12.817 25.117 1.00 97.19 241 ARG A CA 1
ATOM 1943 C C . ARG A 1 241 ? -12.491 -11.348 25.060 1.00 97.19 241 ARG A C 1
ATOM 1945 O O . ARG A 1 241 ? -12.451 -10.721 24.006 1.00 97.19 241 ARG A O 1
ATOM 1952 N N . GLU A 1 242 ? -12.788 -10.780 26.225 1.00 93.31 242 GLU A N 1
ATOM 1953 C CA . GLU A 1 242 ? -13.180 -9.369 26.353 1.00 93.31 242 GLU A CA 1
ATOM 1954 C C . GLU A 1 242 ? -12.055 -8.398 25.967 1.00 93.31 242 GLU A C 1
ATOM 1956 O O . GLU A 1 242 ? -12.309 -7.320 25.433 1.00 93.31 242 GLU A O 1
ATOM 1961 N N . ARG A 1 243 ? -10.797 -8.770 26.235 1.00 93.06 243 ARG A N 1
ATOM 1962 C CA . ARG A 1 243 ? -9.620 -7.932 25.983 1.00 93.06 243 ARG A CA 1
ATOM 1963 C C . ARG A 1 243 ? -8.356 -8.756 25.764 1.00 93.06 243 ARG A C 1
ATOM 1965 O O . ARG A 1 243 ? -8.301 -9.942 26.084 1.00 93.06 243 ARG A O 1
ATOM 1972 N N . LEU A 1 244 ? -7.316 -8.092 25.264 1.00 97.25 244 LEU A N 1
ATOM 1973 C CA . LEU A 1 244 ? -5.954 -8.624 25.262 1.00 97.25 244 LEU A CA 1
ATOM 1974 C C . LEU A 1 244 ? -5.451 -8.859 26.691 1.00 97.25 244 LEU A C 1
ATOM 1976 O O . LEU A 1 244 ? -5.846 -8.164 27.633 1.00 97.25 244 LEU A O 1
ATOM 1980 N N . TYR A 1 245 ? -4.503 -9.789 26.817 1.00 97.12 245 TYR A N 1
ATOM 1981 C CA . TYR A 1 245 ? -3.846 -10.117 28.082 1.00 97.12 245 TYR A CA 1
ATOM 1982 C C . TYR A 1 245 ? -3.272 -8.871 28.781 1.00 97.12 245 TYR A C 1
ATOM 1984 O O . TYR A 1 245 ? -3.591 -8.603 29.941 1.00 97.12 245 TYR A O 1
ATOM 1992 N N . SER A 1 246 ? -2.494 -8.055 28.058 1.00 97.88 246 SER A N 1
ATOM 1993 C CA . SER A 1 246 ? -1.872 -6.843 28.599 1.00 97.88 246 SER A CA 1
ATOM 1994 C C . SER A 1 246 ? -1.799 -5.720 27.568 1.00 97.88 246 SER A C 1
ATOM 1996 O O . SER A 1 246 ? -1.073 -5.818 26.582 1.00 97.88 246 SER A O 1
ATOM 1998 N N . LEU A 1 247 ? -2.487 -4.606 27.840 1.00 97.19 247 LEU A N 1
ATOM 1999 C CA . LEU A 1 247 ? -2.358 -3.377 27.046 1.00 97.19 247 LEU A CA 1
ATOM 2000 C C . LEU A 1 247 ? -0.997 -2.696 27.245 1.00 97.19 247 LEU A C 1
ATOM 2002 O O . LEU A 1 247 ? -0.525 -2.006 26.348 1.00 97.19 247 LEU A O 1
ATOM 2006 N N . ARG A 1 248 ? -0.320 -2.934 28.378 1.00 97.88 248 ARG A N 1
ATOM 2007 C CA . ARG A 1 248 ? 1.042 -2.422 28.607 1.00 97.88 248 ARG A CA 1
ATOM 2008 C C . ARG A 1 248 ? 2.038 -3.020 27.614 1.00 97.88 248 ARG A C 1
ATOM 2010 O O . ARG A 1 248 ? 2.911 -2.303 27.144 1.00 97.88 248 ARG A O 1
ATOM 2017 N N . LEU A 1 249 ? 1.885 -4.300 27.264 1.00 98.44 249 LEU A N 1
ATOM 2018 C CA . LEU A 1 249 ? 2.726 -4.944 26.248 1.00 98.44 249 LEU A CA 1
ATOM 2019 C C . LEU A 1 249 ? 2.469 -4.374 24.849 1.00 98.44 249 LEU A C 1
ATOM 2021 O O . LEU A 1 249 ? 3.4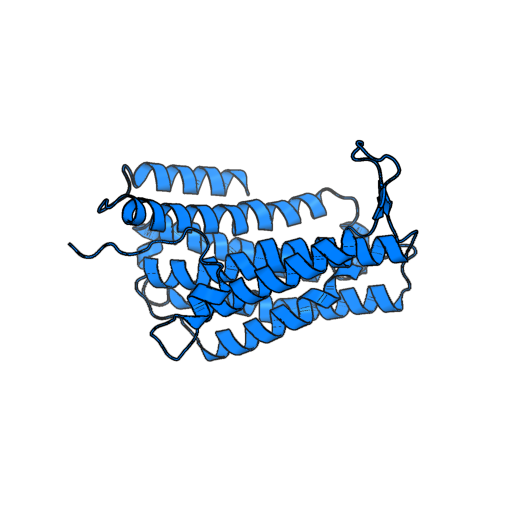12 -4.207 24.088 1.00 98.44 249 LEU A O 1
ATOM 2025 N N . VAL A 1 250 ? 1.222 -4.009 24.532 1.00 98.50 250 VAL A N 1
ATOM 2026 C CA . VAL A 1 250 ? 0.900 -3.317 23.272 1.00 98.50 250 VAL A CA 1
ATOM 2027 C C . VAL A 1 250 ? 1.561 -1.939 23.232 1.00 98.50 250 VAL A C 1
ATOM 2029 O O . VAL A 1 250 ? 2.128 -1.568 22.211 1.00 98.50 250 VAL A O 1
ATOM 2032 N N . THR A 1 251 ? 1.556 -1.198 24.345 1.00 98.50 251 THR A N 1
ATOM 2033 C CA . THR A 1 251 ? 2.274 0.082 24.449 1.00 98.50 251 THR A CA 1
ATOM 2034 C C . THR A 1 251 ? 3.783 -0.087 24.270 1.00 98.50 251 THR A C 1
ATOM 2036 O O . THR A 1 251 ? 4.397 0.704 23.562 1.00 98.50 251 THR A O 1
ATOM 2039 N N . TRP A 1 252 ? 4.388 -1.114 24.876 1.00 98.56 252 TRP A N 1
ATOM 2040 C CA . TRP A 1 252 ? 5.806 -1.424 24.665 1.00 98.56 252 TRP A CA 1
ATOM 2041 C C . TRP A 1 252 ? 6.101 -1.771 23.212 1.00 98.56 252 TRP A C 1
ATOM 2043 O O . TRP A 1 252 ? 7.031 -1.216 22.638 1.00 98.56 252 TRP A O 1
ATOM 2053 N N . HIS A 1 253 ? 5.283 -2.628 22.602 1.00 98.75 253 HIS A N 1
ATOM 2054 C CA . HIS A 1 253 ? 5.428 -2.967 21.194 1.00 98.75 253 HIS A CA 1
ATOM 2055 C C . HIS A 1 253 ? 5.307 -1.724 20.30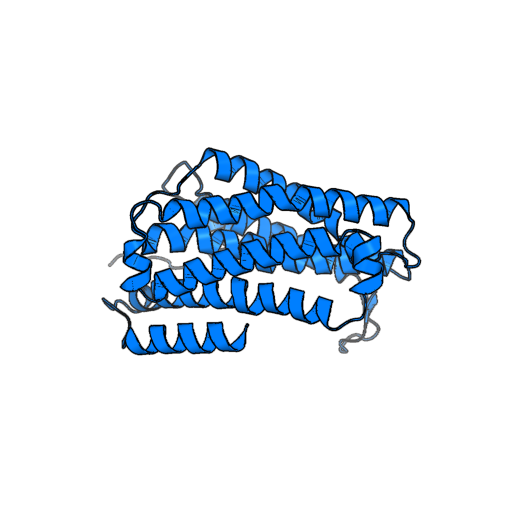8 1.00 98.75 253 HIS A C 1
ATOM 2057 O O . HIS A 1 253 ? 6.147 -1.526 19.440 1.00 98.75 253 HIS A O 1
ATOM 2063 N N . PHE A 1 254 ? 4.335 -0.845 20.564 1.00 98.62 254 PHE A N 1
ATOM 2064 C CA . PHE A 1 254 ? 4.214 0.426 19.851 1.00 98.62 254 PHE A CA 1
ATOM 2065 C C . PHE A 1 254 ? 5.513 1.240 19.903 1.00 98.62 254 PHE A C 1
ATOM 2067 O O . PHE A 1 254 ? 5.991 1.679 18.859 1.00 98.62 254 PHE A O 1
ATOM 2074 N N . TRP A 1 255 ? 6.107 1.418 21.087 1.00 98.56 255 TRP A N 1
ATOM 2075 C CA . TRP A 1 255 ? 7.334 2.207 21.220 1.00 98.56 255 TRP A CA 1
ATOM 2076 C C . TRP A 1 255 ? 8.544 1.535 20.581 1.00 98.56 255 TRP A C 1
ATOM 2078 O O . TRP A 1 255 ? 9.288 2.207 19.879 1.00 98.56 255 TRP A O 1
ATOM 2088 N N . LEU A 1 256 ? 8.718 0.225 20.769 1.00 98.56 256 LEU A N 1
ATOM 2089 C CA . LEU A 1 256 ? 9.807 -0.528 20.144 1.00 98.56 256 LEU A CA 1
ATOM 2090 C C . LEU A 1 256 ? 9.699 -0.509 18.616 1.00 98.56 256 LEU A C 1
ATOM 2092 O O . LEU A 1 256 ? 10.694 -0.278 17.943 1.00 98.56 256 LEU A O 1
ATOM 2096 N N . ALA A 1 257 ? 8.492 -0.698 18.075 1.00 98.38 257 ALA A N 1
ATOM 2097 C CA . ALA A 1 257 ? 8.251 -0.632 16.639 1.00 98.38 257 ALA A CA 1
ATOM 2098 C C . ALA A 1 257 ? 8.504 0.778 16.093 1.00 98.38 257 ALA A C 1
ATOM 2100 O O . ALA A 1 257 ? 9.168 0.911 15.076 1.00 98.38 257 ALA A O 1
ATOM 2101 N N . THR A 1 258 ? 8.028 1.821 16.787 1.00 98.06 258 THR A N 1
ATOM 2102 C CA . THR A 1 258 ? 8.211 3.221 16.362 1.00 98.06 258 THR A CA 1
ATOM 2103 C C . THR A 1 258 ? 9.681 3.636 16.405 1.00 98.06 258 THR A C 1
ATOM 2105 O O . THR A 1 258 ? 10.167 4.236 15.459 1.00 98.06 258 THR A O 1
ATOM 2108 N N . LEU A 1 259 ? 10.404 3.307 17.479 1.00 98.00 259 LEU A N 1
ATOM 2109 C CA . LEU A 1 259 ? 11.834 3.610 17.589 1.00 98.00 259 LEU A CA 1
ATOM 2110 C C . LEU A 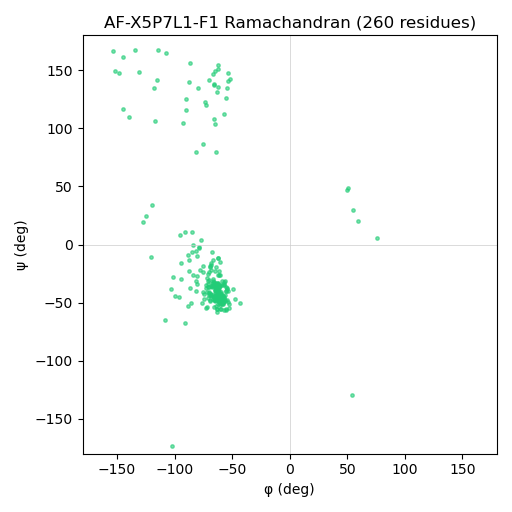1 259 ? 12.692 2.752 16.656 1.00 98.00 259 LEU A C 1
ATOM 2112 O O . LEU A 1 259 ? 13.789 3.158 16.318 1.00 98.00 259 LEU A O 1
ATOM 2116 N N . GLY A 1 260 ? 12.227 1.560 16.279 1.00 97.44 260 GLY A N 1
ATOM 2117 C CA . GLY A 1 260 ? 12.943 0.697 15.343 1.00 97.44 260 GLY A CA 1
ATOM 2118 C C . GLY A 1 260 ? 12.801 1.117 13.879 1.00 97.44 260 GLY A C 1
ATOM 2119 O O . GLY A 1 260 ? 13.633 0.714 13.073 1.00 97.44 260 GLY A O 1
ATOM 2120 N N . ILE A 1 261 ? 11.751 1.871 13.526 1.00 96.44 261 ILE A N 1
ATOM 2121 C CA . ILE A 1 261 ? 11.536 2.357 12.153 1.00 96.44 261 ILE A CA 1
ATOM 2122 C C . ILE A 1 261 ? 12.093 3.765 11.905 1.00 96.44 261 ILE A C 1
ATOM 2124 O O . ILE A 1 261 ? 12.443 4.070 10.769 1.00 96.44 261 ILE A O 1
ATOM 2128 N N . VAL A 1 262 ? 12.147 4.624 12.928 1.00 95.00 262 VAL A N 1
ATOM 2129 C CA . VAL A 1 262 ? 12.735 5.977 12.838 1.00 95.00 262 VAL A CA 1
ATOM 2130 C C . VAL A 1 262 ? 14.249 5.900 12.973 1.00 95.00 262 VAL A C 1
ATOM 2132 O O . VAL A 1 262 ? 14.931 6.563 12.163 1.00 95.00 262 VAL A O 1
#

Mean predicted aligned error: 4.49 Å

Radius of gyration: 20.48 Å; Cα contacts (8 Å, |Δi|>4): 315; chains: 1; bounding box: 51×46×52 Å